Protein AF-A0A967XL01-F1 (afdb_monomer_lite)

Radius of gyration: 22.35 Å; chains: 1; bounding box: 34×58×83 Å

pLDDT: mean 80.32, std 20.32, range [30.23, 97.88]

Secondary structure (DSSP, 8-state):
-HHHHHHHHHHHHHHHHHHHHHHHHHHHHHHHHHHHTTS--------------------------PPP-TTSPPPPP-EEE-SSPPPPPTTS-S--EEEESS-----S-TT-EEEEEEEETTEEEEEEEETTT-HHHHHHHHHHHHTTTTTTPBEE-SSTTEEEES-SS--S--EEPPP-TT----TTEEEEEE-TTSEEEEEEEEE-SHHHHHHHHHS--SEEEEE-S--TTTGGGTTPBP-EEEEEE--

Sequence (251 aa):
MQKRRVAAEKRADARRQVEQRRERRRRLMIGGVVGFLALALVLPLTAGILLAGDDAPTIQDTTSTFPEIPWLPPAQAGASITGPTPCPATDGTADRTTQFDSAPPMCIAEDSTHDLTFTSGDATFSLPVDAGLDPTAANLAVTFAHYRTYEQVQITTGIDGLLWIGSDGDAGFTIPGGAVAGGSYPVGSVVMVADVTGRLWGTIAVVLDELGSTLLQVDPRHVVIGTVDDVESLAGLADATVTEVSATSTG

Structure (mmCIF, N/CA/C/O backbone):
data_AF-A0A967XL01-F1
#
_entry.id   AF-A0A967XL01-F1
#
loop_
_atom_site.group_PDB
_atom_site.id
_atom_site.type_symbol
_atom_site.label_atom_id
_atom_site.label_alt_id
_atom_site.label_comp_id
_atom_site.label_asym_id
_atom_site.label_entity_id
_atom_site.label_seq_id
_atom_site.pdbx_PDB_ins_code
_atom_site.Cartn_x
_atom_site.Cartn_y
_atom_site.Cartn_z
_atom_site.occupancy
_atom_site.B_iso_or_equiv
_atom_site.auth_seq_id
_atom_site.auth_comp_id
_atom_site.auth_asym_id
_atom_site.auth_atom_id
_atom_site.pdbx_PDB_model_num
ATOM 1 N N . MET A 1 1 ? 16.558 17.566 -49.260 1.00 52.75 1 MET A N 1
ATOM 2 C CA . MET A 1 1 ? 15.326 16.752 -49.086 1.00 52.75 1 MET A CA 1
ATOM 3 C C . MET A 1 1 ? 15.56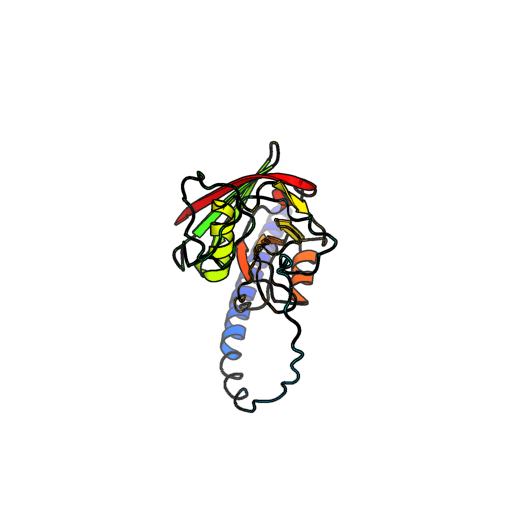0 15.267 -48.747 1.00 52.75 1 MET A C 1
ATOM 5 O O . MET A 1 1 ? 14.667 14.675 -48.155 1.00 52.75 1 MET A O 1
ATOM 9 N N . GLN A 1 2 ? 16.721 14.651 -49.027 1.00 51.56 2 GLN A N 1
ATOM 10 C CA . GLN A 1 2 ? 16.968 13.210 -48.776 1.00 51.56 2 GLN A CA 1
ATOM 11 C C . GLN A 1 2 ? 16.878 12.755 -47.303 1.00 51.56 2 GLN A C 1
ATOM 13 O O . GLN A 1 2 ? 16.332 11.690 -47.035 1.00 51.56 2 GLN A O 1
ATOM 18 N N . LYS A 1 3 ? 17.325 13.564 -46.329 1.00 52.59 3 LYS A N 1
ATOM 19 C CA . LYS A 1 3 ? 17.339 13.168 -44.902 1.00 52.59 3 LYS A CA 1
ATOM 20 C C . LYS A 1 3 ? 15.948 12.901 -44.299 1.00 52.59 3 LYS A C 1
ATOM 22 O O . LYS A 1 3 ? 15.832 12.093 -43.385 1.00 52.59 3 LYS A O 1
ATOM 27 N N . ARG A 1 4 ? 14.884 13.533 -44.816 1.00 55.06 4 ARG A N 1
ATOM 28 C CA . ARG A 1 4 ? 13.510 13.341 -44.303 1.00 55.06 4 ARG A CA 1
ATOM 29 C C . ARG A 1 4 ? 12.880 12.022 -44.769 1.00 55.06 4 ARG A C 1
ATOM 31 O O . ARG A 1 4 ? 12.031 11.494 -44.064 1.00 55.06 4 ARG A O 1
ATOM 38 N N . ARG A 1 5 ? 13.318 11.470 -45.910 1.00 56.97 5 ARG A N 1
ATOM 39 C CA . ARG A 1 5 ? 12.823 10.186 -46.440 1.00 56.97 5 ARG A CA 1
ATOM 40 C C . ARG A 1 5 ? 13.373 8.993 -45.653 1.00 56.97 5 ARG A C 1
ATOM 42 O O . ARG A 1 5 ? 12.597 8.157 -45.212 1.00 56.97 5 ARG A O 1
ATOM 49 N N . VAL A 1 6 ? 14.669 9.016 -45.337 1.00 63.53 6 VAL A N 1
ATOM 50 C CA . VAL A 1 6 ? 15.333 7.964 -44.540 1.00 63.53 6 VAL A CA 1
ATOM 51 C C . VAL A 1 6 ? 14.758 7.865 -43.117 1.00 63.53 6 VAL A C 1
ATOM 53 O O . VAL A 1 6 ? 14.631 6.779 -42.558 1.00 63.53 6 VAL A O 1
ATOM 56 N N . ALA A 1 7 ? 14.370 8.996 -42.518 1.00 62.78 7 ALA A N 1
ATOM 57 C CA . ALA A 1 7 ? 13.747 9.011 -41.193 1.00 62.78 7 ALA A CA 1
ATOM 58 C C . ALA A 1 7 ? 12.302 8.474 -41.197 1.00 62.78 7 ALA A C 1
ATOM 60 O O . ALA A 1 7 ? 11.853 7.922 -40.193 1.00 62.78 7 ALA A O 1
ATOM 61 N N . ALA A 1 8 ? 11.575 8.626 -42.308 1.00 68.44 8 ALA A N 1
ATOM 62 C CA . ALA A 1 8 ? 10.218 8.106 -42.449 1.00 68.44 8 ALA A CA 1
ATOM 63 C C . ALA A 1 8 ? 10.212 6.578 -42.623 1.00 68.44 8 ALA A C 1
ATOM 65 O O . ALA A 1 8 ? 9.410 5.901 -41.984 1.00 68.44 8 ALA A O 1
ATOM 66 N N . GLU A 1 9 ? 11.154 6.033 -43.396 1.00 71.69 9 GLU A N 1
ATOM 67 C CA . GLU A 1 9 ? 11.306 4.582 -43.591 1.00 71.69 9 GLU A CA 1
ATOM 68 C C . GLU A 1 9 ? 11.663 3.863 -42.283 1.00 71.69 9 GLU A C 1
ATOM 70 O O . GLU A 1 9 ? 10.986 2.910 -41.903 1.00 71.69 9 GLU A O 1
ATOM 75 N N . LYS A 1 10 ? 12.612 4.394 -41.497 1.00 69.62 10 LYS A N 1
ATOM 76 C CA . LYS A 1 10 ? 12.962 3.808 -40.186 1.00 69.62 10 LYS A CA 1
ATOM 77 C C . LYS A 1 10 ? 11.792 3.783 -39.196 1.00 69.62 10 LYS A C 1
ATOM 79 O O . LYS A 1 10 ? 11.683 2.859 -38.395 1.00 69.62 10 LYS A O 1
ATOM 84 N N . ARG A 1 11 ? 10.907 4.786 -39.240 1.00 70.06 11 ARG A N 1
ATOM 85 C CA . ARG A 1 11 ? 9.708 4.839 -38.384 1.00 70.06 11 ARG A CA 1
ATOM 86 C C . ARG A 1 11 ? 8.629 3.855 -38.842 1.00 70.06 11 ARG A C 1
ATOM 88 O O . ARG A 1 11 ? 7.908 3.331 -37.998 1.00 70.06 11 ARG A O 1
ATOM 95 N N . ALA A 1 12 ? 8.528 3.591 -40.145 1.00 72.88 12 ALA A N 1
ATOM 96 C CA . ALA A 1 12 ? 7.614 2.590 -40.687 1.00 72.88 12 ALA A CA 1
ATOM 97 C C . ALA A 1 12 ? 8.066 1.160 -40.340 1.00 72.88 12 ALA A C 1
ATOM 99 O O . ALA A 1 12 ? 7.243 0.348 -39.917 1.00 72.88 12 ALA A O 1
ATOM 100 N N . ASP A 1 13 ? 9.368 0.879 -40.417 1.00 73.19 13 ASP A N 1
ATOM 101 C CA . ASP A 1 13 ? 9.920 -0.427 -40.038 1.00 73.19 13 ASP A CA 1
ATOM 102 C C . ASP A 1 13 ? 9.830 -0.681 -38.528 1.00 73.19 13 ASP A C 1
ATOM 104 O O . ASP A 1 13 ? 9.492 -1.789 -38.111 1.00 73.19 13 ASP A O 1
ATOM 108 N N . ALA A 1 14 ? 10.031 0.350 -37.697 1.00 68.31 14 ALA A N 1
ATOM 109 C CA . ALA A 1 14 ? 9.840 0.241 -36.251 1.00 68.31 14 ALA A CA 1
ATOM 110 C C . ALA A 1 14 ? 8.389 -0.125 -35.883 1.00 68.31 14 ALA A C 1
ATOM 112 O O . ALA A 1 14 ? 8.170 -0.997 -35.045 1.00 68.31 14 ALA A O 1
ATOM 113 N N . ARG A 1 15 ? 7.392 0.472 -36.554 1.00 72.75 15 ARG A N 1
ATOM 114 C CA . ARG A 1 15 ? 5.968 0.153 -36.325 1.00 72.75 15 ARG A CA 1
ATOM 115 C C . ARG A 1 15 ? 5.629 -1.287 -36.720 1.00 72.75 15 ARG A C 1
ATOM 117 O O . ARG A 1 15 ? 4.993 -1.994 -35.944 1.00 72.75 15 ARG A O 1
ATOM 124 N N . ARG A 1 16 ? 6.143 -1.759 -37.861 1.00 71.81 16 ARG A N 1
ATOM 125 C CA . ARG A 1 16 ? 5.946 -3.147 -38.323 1.00 71.81 16 ARG A CA 1
ATOM 126 C C . ARG A 1 16 ? 6.579 -4.177 -37.384 1.00 71.81 16 ARG A C 1
ATOM 128 O O . ARG A 1 16 ? 5.997 -5.235 -37.160 1.00 71.81 16 ARG A O 1
ATOM 135 N N . GLN A 1 17 ? 7.737 -3.872 -36.791 1.00 68.12 17 GLN A N 1
ATOM 136 C CA . GLN A 1 17 ? 8.369 -4.761 -35.809 1.00 68.12 17 GLN A CA 1
ATOM 137 C C . GLN A 1 17 ? 7.593 -4.839 -34.486 1.00 68.12 17 GLN A C 1
ATOM 139 O O . GLN A 1 17 ? 7.557 -5.904 -33.868 1.00 68.12 17 GLN A O 1
ATOM 144 N N . VAL A 1 18 ? 6.954 -3.746 -34.057 1.00 63.62 18 VAL A N 1
ATOM 145 C CA . VAL A 1 18 ? 6.107 -3.731 -32.851 1.00 63.62 18 VAL A CA 1
ATOM 146 C C . VAL A 1 18 ? 4.845 -4.575 -33.062 1.00 63.62 18 VAL A C 1
ATOM 148 O O . VAL A 1 18 ? 4.506 -5.396 -32.208 1.00 63.62 18 VAL A O 1
ATOM 151 N N . GLU A 1 19 ? 4.202 -4.458 -34.225 1.00 69.00 19 GLU A N 1
ATOM 152 C CA . GLU A 1 19 ? 3.003 -5.239 -34.562 1.00 69.00 19 GLU A CA 1
ATOM 153 C C . GLU A 1 19 ? 3.305 -6.744 -34.678 1.00 69.00 19 GLU A C 1
ATOM 155 O O . GLU A 1 19 ? 2.621 -7.565 -34.062 1.00 69.00 19 GLU A O 1
ATOM 160 N N . GLN A 1 20 ? 4.397 -7.125 -35.354 1.00 65.38 20 GLN A N 1
ATOM 161 C CA . GLN A 1 20 ? 4.790 -8.535 -35.494 1.00 65.38 20 GLN A CA 1
ATOM 162 C C . GLN A 1 20 ? 5.179 -9.198 -34.158 1.00 65.38 20 GLN A C 1
ATOM 164 O O . GLN A 1 20 ? 4.938 -10.395 -33.965 1.00 65.38 20 GLN A O 1
ATOM 169 N N . ARG A 1 21 ? 5.745 -8.446 -33.199 1.00 61.34 21 ARG A N 1
ATOM 170 C CA . ARG A 1 21 ? 6.057 -8.963 -31.849 1.00 61.34 21 ARG A CA 1
ATOM 171 C C . ARG A 1 21 ? 4.792 -9.289 -31.050 1.00 61.34 21 ARG A C 1
ATOM 173 O O . ARG A 1 21 ? 4.782 -10.281 -30.316 1.00 61.34 21 ARG A O 1
ATOM 180 N N . ARG A 1 22 ? 3.723 -8.504 -31.220 1.00 61.69 22 ARG A N 1
ATOM 181 C CA . ARG A 1 22 ? 2.437 -8.701 -30.531 1.00 61.69 22 ARG A CA 1
ATOM 182 C C . ARG A 1 22 ? 1.736 -9.981 -30.996 1.00 61.69 22 ARG A C 1
ATOM 184 O O . ARG A 1 22 ? 1.265 -10.760 -30.168 1.00 61.69 22 ARG A O 1
ATOM 191 N N . GLU A 1 23 ? 1.750 -10.260 -32.300 1.00 63.22 23 GLU A N 1
ATOM 192 C CA . GLU A 1 23 ? 1.147 -11.481 -32.858 1.00 63.22 23 GLU A CA 1
ATOM 193 C C . GLU A 1 23 ? 1.925 -12.755 -32.498 1.00 63.22 23 GLU A C 1
ATOM 195 O O . GLU A 1 23 ? 1.323 -13.791 -32.197 1.00 63.22 23 GLU A O 1
ATOM 200 N N . ARG A 1 24 ? 3.264 -12.685 -32.468 1.00 57.59 24 ARG A N 1
ATOM 201 C CA . ARG A 1 24 ? 4.109 -13.835 -32.107 1.00 57.59 24 ARG A CA 1
ATOM 202 C C . ARG A 1 24 ? 3.970 -14.211 -30.626 1.00 57.59 24 ARG A C 1
ATOM 204 O O . ARG A 1 24 ? 3.928 -15.399 -30.316 1.00 57.59 24 ARG A O 1
ATOM 211 N N . ARG A 1 25 ? 3.811 -13.223 -29.729 1.00 55.50 25 ARG A N 1
ATOM 212 C CA . ARG A 1 25 ? 3.506 -13.445 -28.299 1.00 55.50 25 ARG A CA 1
ATOM 213 C C . ARG A 1 25 ? 2.152 -14.130 -28.093 1.00 55.50 25 ARG A C 1
ATOM 215 O O . ARG A 1 25 ? 2.058 -15.058 -27.295 1.00 55.50 25 ARG A O 1
ATOM 222 N N . ARG A 1 26 ? 1.126 -13.750 -28.864 1.00 58.69 26 ARG A N 1
ATOM 223 C CA . ARG A 1 26 ? -0.221 -14.338 -28.750 1.00 58.69 26 ARG A CA 1
ATOM 224 C C . ARG A 1 26 ? -0.266 -15.822 -29.140 1.00 58.69 26 ARG A C 1
ATOM 226 O O . ARG A 1 26 ? -1.004 -16.584 -28.529 1.00 58.69 26 ARG A O 1
ATOM 233 N N . ARG A 1 27 ? 0.538 -16.250 -30.123 1.00 53.91 27 ARG A N 1
ATOM 234 C CA . ARG A 1 27 ? 0.592 -17.663 -30.557 1.00 53.91 27 ARG A CA 1
ATOM 235 C C . ARG A 1 27 ? 1.354 -18.581 -29.592 1.00 53.91 27 ARG A C 1
ATOM 237 O O . ARG A 1 27 ? 1.031 -19.759 -29.530 1.00 53.91 27 ARG A O 1
ATOM 244 N N . LEU A 1 28 ? 2.321 -18.060 -28.831 1.00 52.38 28 LEU A N 1
ATOM 245 C CA . LEU A 1 28 ? 3.070 -18.841 -27.833 1.00 52.38 28 LEU A CA 1
ATOM 246 C C . LEU A 1 28 ? 2.269 -19.074 -26.540 1.00 52.38 28 LEU A C 1
ATOM 248 O O . LEU A 1 28 ? 2.345 -20.159 -25.975 1.00 52.38 28 LEU A O 1
ATOM 252 N N . MET A 1 29 ? 1.440 -18.107 -26.130 1.00 50.66 29 MET A N 1
ATOM 253 C CA . MET A 1 29 ? 0.565 -18.221 -24.951 1.00 50.66 29 MET A CA 1
ATOM 254 C C . MET A 1 29 ? -0.480 -19.349 -25.075 1.00 50.66 29 MET A C 1
ATOM 256 O O . MET A 1 29 ? -0.766 -20.036 -24.104 1.00 50.66 29 MET A O 1
ATOM 260 N N . ILE A 1 30 ? -1.029 -19.585 -26.273 1.00 51.41 30 ILE A N 1
ATOM 261 C CA . ILE A 1 30 ? -2.124 -20.556 -26.478 1.00 51.41 30 ILE A CA 1
ATOM 262 C C . ILE A 1 30 ? -1.622 -22.018 -26.462 1.00 51.41 30 ILE A C 1
ATOM 264 O O . ILE A 1 30 ? -2.376 -22.923 -26.118 1.00 51.41 30 ILE A O 1
ATOM 268 N N . GLY A 1 31 ? -0.348 -22.270 -26.784 1.00 41.69 31 GLY A N 1
ATOM 269 C CA . GLY A 1 31 ? 0.214 -23.629 -26.829 1.00 41.69 31 GLY A CA 1
ATOM 270 C C . GLY A 1 31 ? 0.630 -24.212 -25.470 1.00 41.69 31 GLY A C 1
ATOM 271 O O . GLY A 1 31 ? 0.673 -25.431 -25.328 1.00 41.69 31 GLY A O 1
ATOM 272 N N . GLY A 1 32 ? 0.924 -23.371 -24.471 1.00 44.06 32 GLY A N 1
ATOM 273 C CA . GLY A 1 32 ? 1.447 -23.813 -23.167 1.00 44.06 32 GLY A CA 1
ATOM 274 C C . GLY A 1 32 ? 0.392 -24.364 -22.200 1.00 44.06 32 GLY A C 1
ATOM 275 O O . GLY A 1 32 ? 0.703 -25.213 -21.369 1.00 44.06 32 GLY A O 1
ATOM 276 N N . VAL A 1 33 ? -0.867 -23.935 -22.339 1.00 46.16 33 VAL A N 1
ATOM 277 C CA . VAL A 1 33 ? -1.962 -24.241 -21.395 1.00 46.16 33 VAL A CA 1
ATOM 278 C C . VAL A 1 33 ? -2.397 -25.715 -21.443 1.00 46.16 33 VAL A C 1
ATOM 280 O O . VAL A 1 33 ? -2.817 -26.273 -20.435 1.00 46.16 33 VAL A O 1
ATOM 283 N N . VAL A 1 34 ? -2.254 -26.388 -22.589 1.00 45.72 34 VAL A N 1
ATOM 284 C CA . VAL A 1 34 ? -2.746 -27.769 -22.774 1.00 45.72 34 VAL A CA 1
ATOM 285 C C . VAL A 1 34 ? -1.766 -28.823 -22.235 1.00 45.72 34 VAL A C 1
ATOM 287 O O . VAL A 1 34 ? -2.180 -29.921 -21.876 1.00 45.72 34 VAL A O 1
ATOM 290 N N . GLY A 1 35 ? -0.471 -28.504 -22.130 1.00 40.44 35 GLY A N 1
ATOM 291 C CA . GLY A 1 35 ? 0.554 -29.467 -21.704 1.00 40.44 35 GLY A CA 1
ATOM 292 C C . GLY A 1 35 ? 0.662 -29.673 -20.189 1.00 40.44 35 GLY A C 1
ATOM 293 O O . GLY A 1 35 ? 1.089 -30.738 -19.751 1.00 40.44 35 GLY A O 1
ATOM 294 N N . PHE A 1 36 ? 0.277 -28.681 -19.380 1.00 46.47 36 PHE A N 1
ATOM 295 C CA . PHE A 1 36 ? 0.567 -28.673 -17.938 1.00 46.47 36 PHE A CA 1
ATOM 296 C C . PHE A 1 36 ? -0.540 -29.300 -17.067 1.00 46.47 36 PHE A C 1
ATOM 298 O O . PHE A 1 36 ? -0.283 -29.721 -15.943 1.00 46.47 36 PHE A O 1
ATOM 305 N N . LEU A 1 37 ? -1.757 -29.452 -17.602 1.00 42.28 37 LEU A N 1
ATOM 306 C CA . LEU A 1 37 ? -2.902 -30.054 -16.899 1.00 42.28 37 LEU A CA 1
ATOM 307 C C . LEU A 1 37 ? -2.757 -31.566 -16.619 1.00 42.28 37 LEU A C 1
ATOM 309 O O . LEU A 1 37 ? -3.596 -32.139 -15.930 1.00 42.28 37 LEU A O 1
ATOM 313 N N . ALA A 1 38 ? -1.705 -32.223 -17.121 1.00 43.53 38 ALA A N 1
ATOM 314 C CA . ALA A 1 38 ? -1.529 -33.673 -17.012 1.00 43.53 38 ALA A CA 1
ATOM 315 C C . ALA A 1 38 ? -0.615 -34.149 -15.859 1.00 43.53 38 ALA A C 1
ATOM 317 O O . ALA A 1 38 ? -0.530 -35.355 -15.643 1.00 43.53 38 ALA A O 1
ATOM 318 N N . LEU A 1 39 ? 0.069 -33.262 -15.114 1.00 43.81 39 LEU A N 1
ATOM 319 C CA . LEU A 1 39 ? 1.171 -33.667 -14.211 1.00 43.81 39 LEU A CA 1
ATOM 320 C C . LEU A 1 39 ? 1.025 -33.254 -12.728 1.00 43.81 39 LEU A C 1
ATOM 322 O O . LEU A 1 39 ? 2.014 -33.256 -12.003 1.00 43.81 39 LEU A O 1
ATOM 326 N N . ALA A 1 40 ? -0.172 -32.904 -12.248 1.00 47.72 40 ALA A N 1
ATOM 327 C CA . ALA A 1 40 ? -0.370 -32.390 -10.880 1.00 47.72 40 ALA A CA 1
ATOM 328 C C . ALA A 1 40 ? -1.324 -33.242 -10.013 1.00 47.72 40 ALA A C 1
ATOM 330 O O . ALA A 1 40 ? -2.129 -32.701 -9.261 1.00 47.72 40 ALA A O 1
ATOM 331 N N . LEU A 1 41 ? -1.262 -34.578 -10.119 1.00 46.62 41 LEU A N 1
ATOM 332 C CA . LEU A 1 41 ? -2.137 -35.493 -9.363 1.00 46.62 41 LEU A CA 1
ATOM 333 C C . LEU A 1 41 ? -1.373 -36.621 -8.637 1.00 46.62 41 LEU A C 1
ATOM 335 O O . LEU A 1 41 ? -1.655 -37.793 -8.841 1.00 46.62 41 LEU A O 1
ATOM 339 N N . VAL A 1 42 ? -0.378 -36.283 -7.810 1.00 42.34 42 VAL A N 1
ATOM 340 C CA . VAL A 1 42 ? 0.306 -37.159 -6.815 1.00 42.34 42 VAL A CA 1
ATOM 341 C C . VAL A 1 42 ? 1.197 -36.216 -5.976 1.00 42.34 42 VAL A C 1
ATOM 343 O O . VAL A 1 42 ? 1.991 -35.517 -6.586 1.00 42.34 42 VAL A O 1
ATOM 346 N N . LEU A 1 43 ? 1.172 -36.026 -4.647 1.00 38.75 43 LEU A N 1
ATOM 347 C CA . LEU A 1 43 ? 0.846 -36.810 -3.442 1.00 38.75 43 LEU A CA 1
ATOM 348 C C . LEU A 1 43 ? 0.745 -35.844 -2.213 1.00 38.75 43 LEU A C 1
ATOM 350 O O . LEU A 1 43 ? 1.393 -34.798 -2.248 1.00 38.75 43 LEU A O 1
ATOM 354 N N . PRO A 1 44 ? 0.030 -36.188 -1.113 1.00 47.97 44 PRO A N 1
ATOM 355 C CA . PRO A 1 44 ? -0.060 -35.389 0.126 1.00 47.97 44 PRO A CA 1
ATOM 356 C C . PRO A 1 44 ? 0.730 -35.947 1.351 1.00 47.97 44 PRO A C 1
ATOM 358 O O . PRO A 1 44 ? 1.110 -37.116 1.356 1.00 47.97 44 PRO A O 1
ATOM 361 N N . LEU A 1 45 ? 0.792 -35.124 2.426 1.00 39.25 45 LEU A N 1
ATOM 362 C CA . LEU A 1 45 ? 0.758 -35.431 3.890 1.00 39.25 45 LEU A CA 1
ATOM 363 C C . LEU A 1 45 ? 2.040 -35.608 4.772 1.00 39.25 45 LEU A C 1
ATOM 365 O O . LEU A 1 45 ? 2.956 -36.354 4.446 1.00 39.25 45 LEU A O 1
ATOM 369 N N . THR A 1 46 ? 1.930 -35.048 6.005 1.00 32.53 46 THR A N 1
ATOM 370 C CA . THR A 1 46 ? 2.666 -35.247 7.306 1.00 32.53 46 THR A CA 1
ATOM 371 C C . THR A 1 46 ? 3.943 -34.408 7.556 1.00 32.53 46 THR A C 1
ATOM 373 O O . THR A 1 46 ? 4.676 -34.168 6.611 1.00 32.53 46 THR A O 1
ATOM 376 N N . ALA A 1 47 ? 4.315 -33.884 8.745 1.00 32.09 47 ALA A N 1
ATOM 377 C CA . ALA A 1 47 ? 3.981 -34.026 10.186 1.00 32.09 47 ALA A CA 1
ATOM 378 C C . ALA A 1 47 ? 4.394 -32.705 10.930 1.00 32.09 47 ALA A C 1
ATOM 380 O O . ALA A 1 47 ? 5.084 -31.896 10.327 1.00 32.09 47 ALA A O 1
ATOM 381 N N . GLY A 1 48 ? 4.083 -32.368 12.192 1.00 30.23 48 GLY A N 1
ATOM 382 C CA . GLY A 1 48 ? 3.612 -33.118 13.356 1.00 30.23 48 GLY A CA 1
ATOM 383 C C . GLY A 1 48 ? 3.343 -32.201 14.576 1.00 30.23 48 GLY A C 1
ATOM 384 O O . GLY A 1 48 ? 3.697 -31.026 14.590 1.00 30.23 48 GLY A O 1
ATOM 385 N N . ILE A 1 49 ? 2.672 -32.782 15.573 1.00 39.03 49 ILE A N 1
ATOM 386 C CA . ILE A 1 49 ? 2.235 -32.234 16.875 1.00 39.03 49 ILE A CA 1
ATOM 387 C C . ILE A 1 49 ? 3.254 -32.619 17.968 1.00 39.03 49 ILE A C 1
ATOM 389 O O . ILE A 1 49 ? 3.888 -33.659 17.788 1.00 39.03 49 ILE A O 1
ATOM 393 N N . LEU A 1 50 ? 3.327 -31.839 19.076 1.00 32.91 50 LEU A N 1
ATOM 394 C CA . LEU A 1 50 ? 3.692 -32.149 20.498 1.00 32.91 50 LEU A CA 1
ATOM 395 C C . LEU A 1 50 ? 4.488 -30.955 21.112 1.00 32.91 50 LEU A C 1
ATOM 397 O O . LEU A 1 50 ? 5.369 -30.451 20.434 1.00 32.91 50 LEU A O 1
ATOM 401 N N . LEU A 1 51 ? 4.279 -30.387 22.318 1.00 36.31 51 LEU A N 1
ATOM 402 C CA . LEU A 1 51 ? 3.780 -30.830 23.637 1.00 36.31 51 LEU A CA 1
ATOM 403 C C . LEU A 1 51 ? 3.227 -29.647 24.472 1.00 36.31 51 LEU A C 1
ATOM 405 O O . LEU A 1 51 ? 3.632 -28.503 24.289 1.00 36.31 51 LEU A O 1
ATOM 409 N N . ALA A 1 52 ? 2.356 -29.976 25.430 1.00 35.59 52 ALA A N 1
ATOM 410 C CA . ALA A 1 52 ? 1.742 -29.098 26.426 1.00 35.59 52 ALA A CA 1
ATOM 411 C C . ALA A 1 52 ? 2.628 -28.873 27.671 1.00 35.59 52 ALA A C 1
ATOM 413 O O . ALA A 1 52 ? 3.278 -29.807 28.144 1.00 35.59 52 ALA A O 1
ATOM 414 N N . GLY A 1 53 ? 2.579 -27.659 28.226 1.00 30.86 53 GLY A N 1
ATOM 415 C CA . GLY A 1 53 ? 3.090 -27.281 29.546 1.00 30.86 53 GLY A CA 1
ATOM 416 C C . GLY A 1 53 ? 2.132 -26.264 30.168 1.00 30.86 53 GLY A C 1
ATOM 417 O O . GLY A 1 53 ? 1.832 -25.251 29.543 1.00 30.86 53 GLY A O 1
ATOM 418 N N . ASP A 1 54 ? 1.594 -26.607 31.334 1.00 40.03 54 ASP A N 1
ATOM 419 C CA . ASP A 1 54 ? 0.495 -25.941 32.034 1.00 40.03 54 ASP A CA 1
ATOM 420 C C . ASP A 1 54 ? 1.081 -25.040 33.132 1.00 40.03 54 ASP A C 1
ATOM 422 O O . ASP A 1 54 ? 1.539 -25.543 34.152 1.00 40.03 54 ASP A O 1
ATOM 426 N N . ASP A 1 55 ? 1.111 -23.728 32.892 1.00 36.25 55 ASP A N 1
ATOM 427 C CA . ASP A 1 55 ? 1.320 -22.677 33.894 1.00 36.25 55 ASP A CA 1
ATOM 428 C C . ASP A 1 55 ? 0.534 -21.441 33.422 1.00 36.25 55 ASP A C 1
ATOM 430 O O . ASP A 1 55 ? 0.762 -20.914 32.331 1.00 36.25 55 ASP A O 1
ATOM 434 N N . ALA A 1 56 ? -0.454 -21.013 34.210 1.00 43.50 56 ALA A N 1
ATOM 435 C CA . ALA A 1 56 ? -1.391 -19.950 33.848 1.00 43.50 56 ALA A CA 1
ATOM 436 C C . ALA A 1 56 ? -0.668 -18.613 33.568 1.00 43.50 56 ALA A C 1
ATOM 438 O O . ALA A 1 56 ? -0.000 -18.094 34.470 1.00 43.50 56 ALA A O 1
ATOM 439 N N . PRO A 1 57 ? -0.817 -18.002 32.375 1.00 36.16 57 PRO A N 1
ATOM 440 C CA . PRO A 1 57 ? -0.158 -16.743 32.085 1.00 36.16 57 PRO A CA 1
ATOM 441 C C . PRO A 1 57 ? -0.998 -15.564 32.583 1.00 36.16 57 PRO A C 1
ATOM 443 O O . PRO A 1 57 ? -2.178 -15.412 32.264 1.00 36.16 57 PRO A O 1
ATOM 446 N N . THR A 1 58 ? -0.348 -14.683 33.340 1.00 33.44 58 THR A N 1
ATOM 447 C CA . THR A 1 58 ? -0.676 -13.256 33.392 1.00 33.44 58 THR A CA 1
ATOM 448 C C . THR A 1 58 ? -0.885 -12.757 31.962 1.00 33.44 58 THR A C 1
ATOM 450 O O . THR A 1 58 ? -0.019 -12.986 31.120 1.00 33.44 58 THR A O 1
ATOM 453 N N . ILE A 1 59 ? -2.012 -12.088 31.689 1.00 44.44 59 ILE A N 1
ATOM 454 C CA . ILE A 1 59 ? -2.276 -11.441 30.397 1.00 44.44 59 ILE A CA 1
ATOM 455 C C . ILE A 1 59 ? -1.196 -10.378 30.183 1.00 44.44 59 ILE A C 1
ATOM 457 O O . ILE A 1 59 ? -1.260 -9.280 30.730 1.00 44.44 59 ILE A O 1
ATOM 461 N N . GLN A 1 60 ? -0.157 -10.753 29.448 1.00 34.66 60 GLN A N 1
ATOM 462 C CA . GLN A 1 60 ? 0.701 -9.822 28.746 1.00 34.66 60 GLN A CA 1
ATOM 463 C C . GLN A 1 60 ? -0.021 -9.491 27.447 1.00 34.66 60 GLN A C 1
ATOM 465 O O . GLN A 1 60 ? -0.450 -10.408 26.740 1.00 34.66 60 GLN A O 1
ATOM 470 N N . ASP A 1 61 ? -0.171 -8.195 27.167 1.00 37.44 61 ASP A N 1
ATOM 471 C CA . ASP A 1 61 ? -0.528 -7.701 25.840 1.00 37.44 61 ASP A CA 1
ATOM 472 C C . ASP A 1 61 ? 0.290 -8.483 24.820 1.00 37.44 61 ASP A C 1
ATOM 474 O O . ASP A 1 61 ? 1.522 -8.421 24.784 1.00 37.44 61 ASP A O 1
ATOM 478 N N . THR A 1 62 ? -0.406 -9.317 24.055 1.00 32.31 62 THR A N 1
ATOM 479 C CA . THR A 1 62 ? 0.214 -10.118 23.014 1.00 32.31 62 THR A CA 1
ATOM 480 C C . THR A 1 62 ? 0.389 -9.183 21.834 1.00 32.31 62 THR A C 1
ATOM 482 O O . THR A 1 62 ? -0.410 -9.180 20.904 1.00 32.31 62 THR A O 1
ATOM 485 N N . THR A 1 63 ? 1.408 -8.329 21.898 1.00 43.06 63 THR A N 1
ATOM 486 C CA . THR A 1 63 ? 1.883 -7.623 20.716 1.00 43.06 63 THR A CA 1
ATOM 487 C C . THR A 1 63 ? 2.296 -8.701 19.722 1.00 43.06 63 THR A C 1
ATOM 489 O O . THR A 1 63 ? 3.294 -9.397 19.934 1.00 43.06 63 THR A O 1
ATOM 492 N N . SER A 1 64 ? 1.484 -8.892 18.678 1.00 41.75 64 SER A N 1
ATOM 493 C CA . SER A 1 64 ? 1.835 -9.684 17.499 1.00 41.75 64 SER A CA 1
ATOM 494 C C . SER A 1 64 ? 3.221 -9.224 17.057 1.00 41.75 64 SER A C 1
ATOM 496 O O . SER A 1 64 ? 3.391 -8.098 16.592 1.00 41.75 64 SER A O 1
ATOM 498 N N . THR A 1 65 ? 4.245 -10.037 17.323 1.00 45.59 65 THR A N 1
ATOM 499 C CA . THR A 1 65 ? 5.622 -9.705 16.952 1.00 45.59 65 THR A CA 1
ATOM 500 C C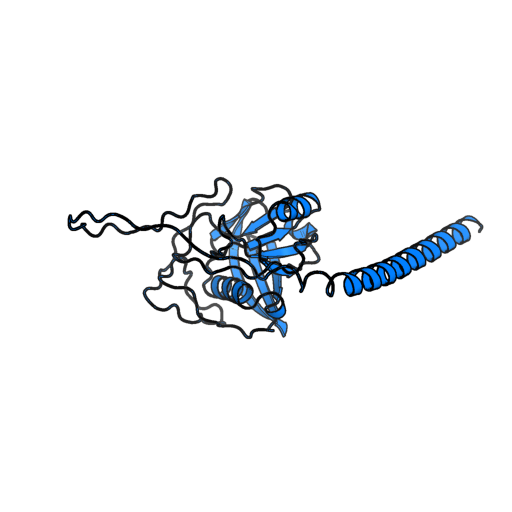 . THR A 1 65 ? 5.766 -10.044 15.478 1.00 45.59 65 THR A C 1
ATOM 502 O O . THR A 1 65 ? 6.256 -11.109 15.106 1.00 45.59 65 THR A O 1
ATOM 505 N N . PHE A 1 66 ? 5.250 -9.156 14.636 1.00 53.62 66 PHE A N 1
ATOM 506 C CA . PHE A 1 66 ? 5.609 -9.126 13.232 1.00 53.62 66 PHE A CA 1
ATOM 507 C C . PHE A 1 66 ? 7.087 -8.718 13.133 1.00 53.62 66 PHE A C 1
ATOM 509 O O . PHE A 1 66 ? 7.520 -7.835 13.879 1.00 53.62 66 PHE A O 1
ATOM 516 N N . PRO A 1 67 ? 7.900 -9.393 12.301 1.00 58.44 67 PRO A N 1
ATOM 517 C CA . PRO A 1 67 ? 9.308 -9.053 12.180 1.00 58.44 67 PRO A CA 1
ATOM 518 C C . PRO A 1 67 ? 9.460 -7.638 11.617 1.00 58.44 67 PRO A C 1
ATOM 520 O O . PRO A 1 67 ? 8.960 -7.339 10.536 1.00 58.44 67 PRO A O 1
ATOM 523 N N . GLU A 1 68 ? 10.187 -6.797 12.347 1.00 65.00 68 GLU A N 1
ATOM 524 C CA . GLU A 1 68 ? 10.526 -5.436 11.932 1.00 65.00 68 GLU A CA 1
ATOM 525 C C . GLU A 1 68 ? 11.274 -5.473 10.588 1.00 65.00 68 GLU A C 1
ATOM 527 O O . GLU A 1 68 ? 12.253 -6.211 10.419 1.00 65.00 68 GLU A O 1
ATOM 532 N N . ILE A 1 69 ? 10.792 -4.706 9.608 1.00 77.88 69 ILE A N 1
ATOM 533 C CA . ILE A 1 69 ? 11.421 -4.573 8.294 1.00 77.88 69 ILE A CA 1
ATOM 534 C C . ILE A 1 69 ? 12.403 -3.396 8.386 1.00 77.88 69 ILE A C 1
ATOM 536 O O . ILE A 1 69 ? 11.946 -2.260 8.430 1.00 77.88 69 ILE A O 1
ATOM 540 N N . PRO A 1 70 ? 13.738 -3.613 8.360 1.00 78.56 70 PRO A N 1
ATOM 541 C CA . PRO A 1 70 ? 14.723 -2.619 8.822 1.00 78.56 70 PRO A CA 1
ATOM 542 C C . PRO A 1 70 ? 14.747 -1.269 8.095 1.00 78.56 70 PRO A C 1
ATOM 544 O O . PRO A 1 70 ? 15.405 -0.336 8.546 1.00 78.56 70 PRO A O 1
ATOM 547 N N . TRP A 1 71 ? 14.133 -1.195 6.919 1.00 80.25 71 TRP A N 1
ATOM 548 C CA . TRP A 1 71 ? 14.118 -0.014 6.060 1.00 80.25 71 TRP A CA 1
ATOM 549 C C . TRP A 1 71 ? 12.715 0.591 5.909 1.00 80.25 71 TRP A C 1
ATOM 551 O O . TRP A 1 71 ? 12.575 1.642 5.281 1.00 80.25 71 TRP A O 1
ATOM 561 N N . LEU A 1 72 ? 11.689 -0.065 6.460 1.00 84.06 72 LEU A N 1
ATOM 562 C CA . LEU A 1 72 ? 10.321 0.434 6.513 1.00 84.06 72 LEU A CA 1
ATOM 563 C C . LEU A 1 72 ? 10.169 1.228 7.825 1.00 84.06 72 LEU A C 1
ATOM 565 O O . LEU A 1 72 ? 10.763 0.842 8.830 1.00 84.06 72 LEU A O 1
ATOM 569 N N . PRO A 1 73 ? 9.462 2.367 7.839 1.00 83.19 73 PRO A N 1
ATOM 570 C CA . PRO A 1 73 ? 9.360 3.178 9.045 1.00 83.19 73 PRO A CA 1
ATOM 571 C C . PRO A 1 73 ? 8.557 2.471 10.148 1.00 83.19 73 PRO A C 1
ATOM 573 O O . PRO A 1 73 ? 7.652 1.686 9.834 1.00 83.19 73 PRO A O 1
ATOM 576 N N . PRO A 1 74 ? 8.812 2.825 11.423 1.00 84.19 74 PRO A N 1
ATOM 577 C CA . PRO A 1 74 ? 8.064 2.287 12.546 1.00 84.19 74 PRO A CA 1
ATOM 578 C C . PRO A 1 74 ? 6.580 2.636 12.438 1.00 84.19 74 PRO A C 1
ATOM 580 O O . PRO A 1 74 ? 6.212 3.765 12.086 1.00 84.19 74 PRO A O 1
ATOM 583 N N . ALA A 1 75 ? 5.717 1.690 12.801 1.00 79.81 75 ALA A N 1
ATOM 584 C CA . ALA A 1 75 ? 4.284 1.948 12.908 1.00 79.81 75 ALA A CA 1
ATOM 585 C C . ALA A 1 75 ? 3.984 3.062 13.929 1.00 79.81 75 ALA A C 1
ATOM 587 O O . ALA A 1 75 ? 4.393 3.007 15.090 1.00 79.81 75 ALA A O 1
ATOM 588 N N . GLN A 1 76 ? 3.233 4.079 13.502 1.00 84.81 76 GLN A N 1
ATOM 589 C CA . GLN A 1 76 ? 2.789 5.163 14.380 1.00 84.81 76 GLN A CA 1
ATOM 590 C C . GLN A 1 76 ? 1.408 4.869 14.951 1.00 84.81 76 GLN A C 1
ATOM 592 O O . GLN A 1 76 ? 0.481 4.568 14.200 1.00 84.81 76 GLN A O 1
ATOM 597 N N . ALA A 1 77 ? 1.253 5.026 16.266 1.00 89.56 77 ALA A N 1
ATOM 598 C CA . ALA A 1 77 ? 0.011 4.720 16.969 1.00 89.56 77 ALA A CA 1
ATOM 599 C C . ALA A 1 77 ? -1.177 5.547 16.447 1.00 89.56 77 ALA A C 1
ATOM 601 O O . ALA A 1 77 ? -1.092 6.769 16.322 1.00 89.56 77 ALA A O 1
ATOM 602 N N . GLY A 1 78 ? -2.285 4.877 16.147 1.00 92.00 78 GLY A N 1
ATOM 603 C CA . GLY A 1 78 ? -3.603 5.448 15.878 1.00 92.00 78 GLY A CA 1
ATOM 604 C C . GLY A 1 78 ? -4.667 4.795 16.760 1.00 92.00 78 GLY A C 1
ATOM 605 O O . GLY A 1 78 ? -4.349 4.178 17.776 1.00 92.00 78 GLY A O 1
ATOM 606 N N . ALA A 1 79 ? -5.937 4.935 16.384 1.00 95.38 79 ALA A N 1
ATOM 607 C CA . ALA A 1 79 ? -7.027 4.226 17.043 1.00 95.38 79 ALA A CA 1
ATOM 608 C C . ALA A 1 79 ? -6.920 2.704 16.835 1.00 95.38 79 ALA A C 1
ATOM 61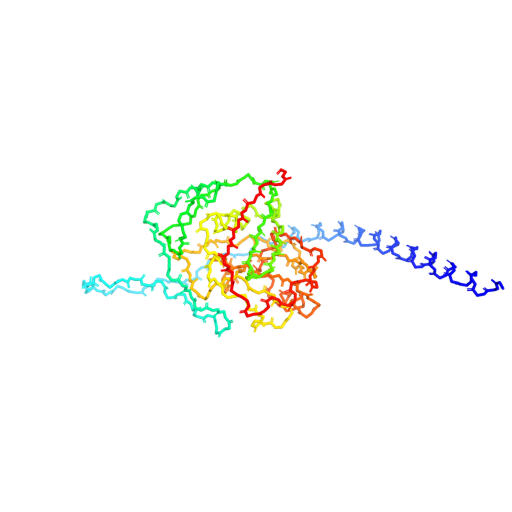0 O O . ALA A 1 79 ? -6.288 2.227 15.883 1.00 95.38 79 ALA A O 1
ATOM 611 N N . SER A 1 80 ? -7.585 1.960 17.719 1.00 95.75 80 SER A N 1
ATOM 612 C CA . SER A 1 80 ? -7.701 0.504 17.656 1.00 95.75 80 SER A CA 1
ATOM 613 C C . SER A 1 80 ? -9.168 0.093 17.557 1.00 95.75 80 SER A C 1
ATOM 615 O O . SER A 1 80 ? -10.009 0.621 18.288 1.00 95.75 80 SER A O 1
ATOM 617 N N . ILE A 1 81 ? -9.473 -0.870 16.689 1.00 95.69 81 ILE A N 1
ATOM 618 C CA . ILE A 1 81 ? -10.799 -1.487 16.584 1.00 95.69 81 ILE A CA 1
ATOM 619 C C . ILE A 1 81 ? -10.741 -2.886 17.183 1.00 95.69 81 ILE A C 1
ATOM 621 O O . ILE A 1 81 ? -9.991 -3.738 16.709 1.00 95.69 81 ILE A O 1
ATOM 625 N N . THR A 1 82 ? -11.574 -3.116 18.197 1.00 95.56 82 THR A N 1
ATOM 626 C CA . THR A 1 82 ? -11.712 -4.425 18.834 1.00 95.56 82 THR A CA 1
ATOM 627 C C . THR A 1 82 ? -12.870 -5.220 18.233 1.00 95.56 82 THR A C 1
ATOM 629 O O . THR A 1 82 ? -13.916 -4.669 17.881 1.00 95.56 82 THR A O 1
ATOM 632 N N . GLY A 1 83 ? -12.691 -6.534 18.113 1.00 94.00 83 GLY A N 1
ATOM 633 C CA . GLY A 1 83 ? -13.644 -7.427 17.455 1.00 94.00 83 GLY A CA 1
ATOM 634 C C . GLY A 1 83 ? -13.720 -7.261 15.924 1.00 94.00 83 GLY A C 1
ATOM 635 O O . GLY A 1 83 ? -12.722 -6.931 15.281 1.00 94.00 83 GLY A O 1
ATOM 636 N N . PRO A 1 84 ? -14.888 -7.549 15.311 1.00 94.88 84 PRO A N 1
ATOM 637 C CA . PRO A 1 84 ? -15.077 -7.437 13.866 1.00 94.88 84 PRO A CA 1
ATOM 638 C C . PRO A 1 84 ? -14.860 -6.009 13.360 1.00 94.88 84 PRO A C 1
ATOM 640 O O . PRO A 1 84 ? -15.537 -5.081 13.808 1.00 94.88 84 PRO A O 1
ATOM 643 N N . THR A 1 85 ? -13.969 -5.836 12.386 1.00 96.38 85 THR A N 1
ATOM 644 C CA . THR A 1 85 ? -13.739 -4.534 11.754 1.00 96.38 85 THR A CA 1
ATOM 645 C C . THR A 1 85 ? -14.915 -4.164 10.844 1.00 96.38 85 THR A C 1
ATOM 647 O O . THR A 1 85 ? -15.239 -4.929 9.936 1.00 96.38 85 THR A O 1
ATOM 650 N N . PRO A 1 86 ? -15.601 -3.026 11.063 1.00 96.44 86 PRO A N 1
ATOM 651 C CA . PRO A 1 86 ? -16.661 -2.579 10.168 1.00 96.44 86 PRO A CA 1
ATOM 652 C C . PRO A 1 86 ? -16.081 -2.033 8.854 1.00 96.44 86 PRO A C 1
ATOM 654 O O . PRO A 1 86 ? -14.881 -1.814 8.733 1.00 96.44 86 PRO A O 1
ATOM 657 N N . CYS A 1 87 ? -16.935 -1.780 7.861 1.00 96.44 87 CYS A N 1
ATOM 658 C CA . CYS A 1 87 ? -16.510 -0.965 6.727 1.00 96.44 87 CYS A CA 1
ATOM 659 C C . CYS A 1 87 ? -16.414 0.507 7.149 1.00 96.44 87 CYS A C 1
ATOM 661 O O . CYS A 1 87 ? -17.326 0.998 7.827 1.00 96.44 87 CYS A O 1
ATOM 663 N N . PRO A 1 88 ? -15.340 1.216 6.769 1.00 95.31 88 PRO A N 1
ATOM 664 C CA . PRO A 1 88 ? -15.154 2.610 7.137 1.00 95.31 88 PRO A CA 1
ATOM 665 C C . PRO A 1 88 ? -16.143 3.523 6.409 1.00 95.31 88 PRO A C 1
ATOM 667 O O . PRO A 1 88 ? -16.699 3.178 5.364 1.00 95.31 88 PRO A O 1
ATOM 670 N N . ALA A 1 89 ? -16.329 4.726 6.951 1.00 91.81 89 ALA A N 1
ATOM 671 C CA . ALA A 1 89 ? -17.060 5.777 6.259 1.00 91.81 89 ALA A CA 1
ATOM 672 C C . ALA A 1 89 ? -16.280 6.228 5.011 1.00 91.81 89 ALA A C 1
ATOM 674 O O . ALA A 1 89 ? -15.083 6.510 5.075 1.00 91.81 89 ALA A O 1
ATOM 675 N N . THR A 1 90 ? -16.959 6.313 3.867 1.00 89.00 90 THR A N 1
ATOM 676 C CA . THR A 1 90 ? -16.333 6.671 2.583 1.00 89.00 90 THR A CA 1
ATOM 677 C C . THR A 1 90 ? -16.195 8.179 2.373 1.00 89.00 90 THR A C 1
ATOM 679 O O . THR A 1 90 ? -15.607 8.610 1.389 1.00 89.00 90 THR A O 1
ATOM 682 N N . ASP A 1 91 ? -16.751 8.991 3.273 1.00 84.81 91 ASP A N 1
ATOM 683 C CA . ASP A 1 91 ? -16.724 10.459 3.236 1.00 84.81 91 ASP A CA 1
ATOM 684 C C . ASP A 1 91 ? -15.448 11.062 3.859 1.00 84.81 91 ASP A C 1
ATOM 686 O O . ASP A 1 91 ? -15.347 12.280 3.999 1.00 84.81 91 ASP A O 1
ATOM 690 N N . GLY A 1 92 ? -14.481 10.218 4.237 1.00 79.75 92 GLY A N 1
ATOM 691 C CA . GLY A 1 92 ? -13.212 10.631 4.844 1.00 79.75 92 GLY A CA 1
ATOM 692 C C . GLY A 1 92 ? -13.317 11.016 6.323 1.00 79.75 92 GLY A C 1
ATOM 693 O O . GLY A 1 92 ? -12.352 11.524 6.888 1.00 79.75 92 GLY A O 1
ATOM 694 N N . THR A 1 93 ? -14.465 10.782 6.969 1.00 88.31 93 THR A N 1
ATOM 695 C CA . THR A 1 93 ? -14.685 11.161 8.377 1.00 88.31 93 THR A CA 1
ATOM 696 C C . THR A 1 93 ? -14.215 10.120 9.389 1.00 88.31 93 THR A C 1
ATOM 698 O O . THR A 1 93 ? -14.270 10.381 10.589 1.00 88.31 93 THR A O 1
ATOM 701 N N . ALA A 1 94 ? -13.755 8.949 8.938 1.00 92.38 94 ALA A N 1
ATOM 702 C CA . ALA A 1 94 ? -13.261 7.917 9.838 1.00 92.38 94 ALA A CA 1
ATOM 703 C C . ALA A 1 94 ? -11.998 8.378 10.587 1.00 92.38 94 ALA A C 1
ATOM 705 O O . ALA A 1 94 ? -11.140 9.079 10.043 1.00 92.38 94 ALA A O 1
ATOM 706 N N . ASP A 1 95 ? -11.882 7.953 11.844 1.00 94.19 95 ASP A N 1
ATOM 707 C CA . ASP A 1 95 ? -10.690 8.193 12.648 1.00 94.19 95 ASP A CA 1
ATOM 708 C C . ASP A 1 95 ? -9.503 7.390 12.110 1.00 94.19 95 ASP A C 1
ATOM 710 O O . ASP A 1 95 ? -9.645 6.232 11.696 1.00 94.19 95 ASP A O 1
ATOM 714 N N . ARG A 1 96 ? -8.308 7.989 12.193 1.00 95.56 96 ARG A N 1
ATOM 715 C CA . ARG A 1 96 ? -7.058 7.304 11.862 1.00 95.56 96 ARG A CA 1
ATOM 716 C C . ARG A 1 96 ? -6.894 6.061 12.732 1.00 95.56 96 ARG A C 1
ATOM 718 O O . ARG A 1 96 ? -6.650 6.174 13.933 1.00 95.56 96 ARG A O 1
ATOM 725 N N . THR A 1 97 ? -6.976 4.892 12.108 1.00 95.62 97 THR A N 1
ATOM 726 C CA . THR A 1 97 ? -6.926 3.583 12.771 1.00 95.62 97 THR A CA 1
ATOM 727 C C . THR A 1 97 ? -5.735 2.789 12.255 1.00 95.62 97 THR A C 1
ATOM 729 O O . THR A 1 97 ? -5.511 2.710 11.047 1.00 95.62 97 THR A O 1
ATOM 732 N N . THR A 1 98 ? -4.959 2.205 13.166 1.00 94.75 98 THR A N 1
ATOM 733 C CA . THR A 1 98 ? -3.731 1.462 12.824 1.00 94.75 98 THR A CA 1
ATOM 734 C C . THR A 1 98 ? -3.664 0.080 13.456 1.00 94.75 98 THR A C 1
ATOM 736 O O . THR A 1 98 ? -2.684 -0.627 13.248 1.0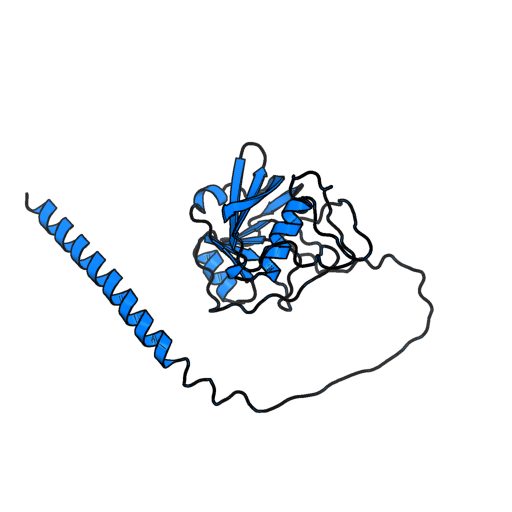0 94.75 98 THR A O 1
ATOM 739 N N . GLN A 1 99 ? -4.670 -0.304 14.244 1.00 94.50 99 GLN A N 1
ATOM 740 C CA . GLN A 1 99 ? -4.725 -1.613 14.878 1.00 94.50 99 GLN A CA 1
ATOM 741 C C . GLN A 1 99 ? -6.141 -2.185 14.833 1.00 94.50 99 GLN A C 1
ATOM 743 O O . GLN A 1 99 ? -7.115 -1.492 15.131 1.00 94.50 99 GLN A O 1
ATOM 748 N N . PHE A 1 100 ? -6.246 -3.452 14.458 1.00 94.62 100 PHE A N 1
ATOM 749 C CA . PHE A 1 100 ? -7.498 -4.147 14.212 1.00 94.62 100 PHE A CA 1
ATOM 750 C C . PHE A 1 100 ? -7.388 -5.581 14.742 1.00 94.62 100 PHE A C 1
ATOM 752 O O . PHE A 1 100 ? -6.431 -6.285 14.429 1.00 94.62 100 PHE A O 1
ATOM 759 N N . ASP A 1 101 ? -8.387 -6.037 15.498 1.00 94.56 101 ASP A N 1
ATOM 760 C CA . ASP A 1 101 ? -8.446 -7.430 15.980 1.00 94.56 101 ASP A CA 1
ATOM 761 C C . ASP A 1 101 ? -8.728 -8.444 14.855 1.00 94.56 101 ASP A C 1
ATOM 763 O O . ASP A 1 101 ? -8.527 -9.649 15.018 1.00 94.56 101 ASP A O 1
ATOM 767 N N . SER A 1 102 ? -9.267 -7.984 13.723 1.00 93.31 102 SER A N 1
ATOM 768 C CA . SER A 1 102 ? -9.626 -8.832 12.590 1.00 93.31 102 SER A CA 1
ATOM 769 C C . SER A 1 102 ? -9.481 -8.095 11.262 1.00 93.31 102 SER A C 1
ATOM 771 O O . SER A 1 102 ? -9.445 -6.871 11.213 1.00 93.31 102 SER A O 1
ATOM 773 N N . ALA A 1 103 ? -9.391 -8.853 10.170 1.00 93.81 103 ALA A N 1
ATOM 774 C CA . ALA A 1 103 ? -9.383 -8.271 8.837 1.00 93.81 103 ALA A CA 1
ATOM 775 C C . ALA A 1 103 ? -10.737 -7.606 8.518 1.00 93.81 103 ALA A C 1
ATOM 777 O O . ALA A 1 103 ? -11.781 -8.146 8.906 1.00 93.81 103 ALA A O 1
ATOM 778 N N . PRO A 1 104 ? -10.753 -6.487 7.769 1.00 94.81 104 PRO A N 1
ATOM 779 C CA . PRO A 1 104 ? -11.999 -5.905 7.298 1.00 94.81 104 PRO A CA 1
ATOM 780 C C . PRO A 1 104 ? -12.733 -6.870 6.351 1.00 94.81 104 PRO A C 1
ATOM 782 O O . PRO A 1 104 ? -12.090 -7.618 5.606 1.00 94.81 104 PRO A O 1
ATOM 785 N N . PRO A 1 105 ? -14.078 -6.860 6.339 1.00 96.56 105 PRO A N 1
ATOM 786 C CA . PRO A 1 105 ? -14.855 -7.567 5.330 1.00 96.56 105 PRO A CA 1
ATOM 787 C C . PRO A 1 105 ? -14.648 -6.923 3.949 1.00 96.56 105 PRO A C 1
ATOM 789 O O . PRO A 1 105 ? -13.987 -5.894 3.816 1.00 96.56 105 PRO A O 1
ATOM 792 N N . MET A 1 106 ? -15.247 -7.504 2.908 1.00 96.75 106 MET A N 1
ATOM 793 C CA . MET A 1 106 ? -15.322 -6.848 1.600 1.00 96.75 106 MET A CA 1
ATOM 794 C C . MET A 1 106 ? -16.194 -5.588 1.692 1.00 96.75 106 MET A C 1
ATOM 796 O O . MET A 1 106 ? -17.403 -5.678 1.905 1.00 96.75 106 MET A O 1
ATOM 800 N N . CYS A 1 107 ? -15.561 -4.427 1.545 1.00 96.50 107 CYS A N 1
ATOM 801 C CA . CYS A 1 107 ? -16.155 -3.093 1.627 1.00 96.50 107 CYS A CA 1
ATOM 802 C C . CYS A 1 107 ? -16.287 -2.407 0.262 1.00 96.50 107 CYS A C 1
ATOM 804 O O . CYS A 1 107 ? -16.998 -1.409 0.147 1.00 96.50 107 CYS A O 1
ATOM 806 N N . ILE A 1 108 ? -15.631 -2.952 -0.763 1.00 96.50 108 ILE A N 1
ATOM 807 C CA . ILE A 1 108 ? -15.721 -2.512 -2.158 1.00 96.50 108 ILE A CA 1
ATOM 808 C C . ILE A 1 108 ? -16.309 -3.621 -3.040 1.00 96.50 108 ILE A C 1
ATOM 810 O O . ILE A 1 108 ? -16.385 -4.780 -2.625 1.00 96.50 108 ILE A O 1
ATOM 814 N N . ALA A 1 109 ? -16.740 -3.270 -4.254 1.00 96.12 109 ALA A N 1
ATOM 815 C CA . ALA A 1 109 ? -17.179 -4.258 -5.237 1.00 96.12 109 ALA A CA 1
ATOM 816 C C . ALA A 1 109 ? -15.969 -4.989 -5.850 1.00 96.12 109 ALA A C 1
ATOM 818 O O . ALA A 1 109 ? -14.884 -4.426 -5.941 1.00 96.12 109 ALA A O 1
ATOM 819 N N . GLU A 1 110 ? -16.149 -6.238 -6.287 1.00 92.31 110 GLU A N 1
ATOM 820 C CA . GLU A 1 110 ? -15.036 -7.083 -6.760 1.00 92.31 110 GLU A CA 1
ATOM 821 C C . GLU A 1 110 ? -14.368 -6.585 -8.054 1.00 92.31 110 GLU A C 1
ATOM 823 O O . GLU A 1 110 ? -13.225 -6.934 -8.300 1.00 92.31 110 GLU A O 1
ATOM 828 N N . ASP A 1 111 ? -15.035 -5.733 -8.837 1.00 93.19 111 ASP A N 1
ATOM 829 C CA . ASP A 1 111 ? -14.519 -5.189 -10.104 1.00 93.19 111 ASP A CA 1
ATOM 830 C C . ASP A 1 111 ? -14.480 -3.645 -10.115 1.00 93.19 111 ASP A C 1
ATOM 832 O O . ASP A 1 111 ? -14.449 -3.032 -11.183 1.00 93.19 111 ASP A O 1
ATOM 836 N N . SER A 1 112 ? -14.554 -2.986 -8.949 1.00 96.50 112 SER A N 1
ATOM 837 C CA . SER A 1 112 ? -14.511 -1.519 -8.891 1.00 96.50 112 SER A CA 1
ATOM 838 C C . SER A 1 112 ? -13.095 -0.971 -9.013 1.00 96.50 112 SER A C 1
ATOM 840 O O . SER A 1 112 ? -12.119 -1.568 -8.551 1.00 96.50 112 SER A O 1
ATOM 842 N N . THR A 1 113 ? -12.993 0.231 -9.574 1.00 97.75 113 THR A N 1
ATOM 843 C CA . THR A 1 113 ? -11.739 0.985 -9.613 1.00 97.75 113 THR A CA 1
ATOM 844 C C . THR A 1 113 ? -11.769 2.132 -8.610 1.00 97.75 113 THR A C 1
ATOM 846 O O . THR A 1 113 ? -12.809 2.753 -8.365 1.00 97.75 113 THR A O 1
ATOM 849 N N . HIS A 1 114 ? -10.617 2.413 -8.008 1.00 97.69 114 HIS A N 1
ATOM 850 C CA . HIS A 1 114 ? -10.429 3.455 -7.009 1.00 97.69 114 HIS A CA 1
ATOM 851 C C . HIS A 1 114 ? -9.132 4.219 -7.258 1.00 97.69 114 HIS A C 1
ATOM 853 O O . HIS A 1 114 ? -8.142 3.635 -7.683 1.00 97.69 114 HIS A O 1
ATOM 859 N N . ASP A 1 115 ? -9.115 5.500 -6.907 1.00 97.62 115 ASP A N 1
ATOM 860 C CA . ASP A 1 115 ? -7.889 6.290 -6.813 1.00 97.62 115 ASP A CA 1
ATOM 861 C C . ASP A 1 115 ? -7.572 6.562 -5.344 1.00 97.62 115 ASP A C 1
ATOM 863 O O . ASP A 1 115 ? -8.352 7.214 -4.639 1.00 97.62 115 ASP A O 1
ATOM 867 N N . LEU A 1 116 ? -6.415 6.077 -4.889 1.00 97.75 116 LEU A N 1
ATOM 868 C CA . LEU A 1 116 ? -5.857 6.426 -3.586 1.00 97.75 116 LEU A CA 1
ATOM 869 C C . LEU A 1 116 ? -5.037 7.700 -3.736 1.00 97.75 116 LEU A C 1
ATOM 871 O O . LEU A 1 116 ? -3.969 7.679 -4.340 1.00 97.75 116 LEU A O 1
ATOM 875 N N . THR A 1 117 ? -5.535 8.813 -3.214 1.00 97.12 117 THR A N 1
ATOM 876 C CA . THR A 1 117 ? -4.854 10.108 -3.288 1.00 97.12 117 THR A CA 1
ATOM 877 C C . THR A 1 117 ? -4.135 10.388 -1.983 1.00 97.12 117 THR A C 1
ATOM 879 O O . THR A 1 117 ? -4.754 10.387 -0.921 1.00 97.12 117 THR A O 1
ATOM 882 N N . PHE A 1 118 ? -2.837 10.646 -2.079 1.00 96.94 118 PHE A N 1
ATOM 883 C CA . PHE A 1 118 ? -1.946 10.926 -0.965 1.00 96.94 118 PHE A CA 1
ATOM 884 C C . PHE A 1 118 ? -1.444 12.363 -1.066 1.00 96.94 118 PHE A C 1
ATOM 886 O O . PHE A 1 118 ? -1.027 12.811 -2.137 1.00 96.94 118 PHE A O 1
ATOM 893 N N . THR A 1 119 ? -1.421 13.058 0.065 1.00 96.38 119 THR A N 1
ATOM 894 C CA . THR A 1 119 ? -0.810 14.383 0.194 1.00 96.38 119 THR A CA 1
ATOM 895 C C . THR A 1 119 ? 0.386 14.290 1.128 1.00 96.38 119 THR A C 1
ATOM 897 O O . THR A 1 119 ? 0.308 13.670 2.190 1.00 96.38 119 THR A O 1
ATOM 900 N N . SER A 1 120 ? 1.494 14.917 0.743 1.00 92.81 120 SER A N 1
ATOM 901 C CA . SER A 1 120 ? 2.680 15.073 1.576 1.00 92.81 120 SER A CA 1
ATOM 902 C C . SER A 1 120 ? 3.280 16.459 1.365 1.00 92.81 120 SER A C 1
ATOM 904 O O . SER A 1 120 ? 3.820 16.769 0.302 1.00 92.81 120 SER A O 1
ATOM 906 N N . GLY A 1 121 ? 3.159 17.318 2.379 1.00 89.12 121 GLY A N 1
ATOM 907 C CA . GLY A 1 121 ? 3.537 18.726 2.252 1.00 89.12 121 GLY A CA 1
ATOM 908 C C . GLY A 1 121 ? 2.737 19.409 1.138 1.00 89.12 121 GLY A C 1
ATOM 909 O O . GLY A 1 121 ? 1.511 19.385 1.162 1.00 89.12 121 GLY A O 1
ATOM 910 N N . ASP A 1 122 ? 3.438 19.982 0.157 1.00 87.94 122 ASP A N 1
ATOM 911 C CA . ASP A 1 122 ? 2.828 20.639 -1.010 1.00 87.94 122 ASP A CA 1
ATOM 912 C C . ASP A 1 122 ? 2.610 19.686 -2.205 1.00 87.94 122 ASP A C 1
ATOM 914 O O . ASP A 1 122 ? 2.134 20.112 -3.260 1.00 87.94 122 ASP A O 1
ATOM 918 N N . ALA A 1 123 ? 2.991 18.410 -2.077 1.00 91.19 123 ALA A N 1
ATOM 919 C CA . ALA A 1 123 ? 2.855 17.415 -3.133 1.00 91.19 123 ALA A CA 1
ATOM 920 C C . ALA A 1 123 ? 1.592 16.568 -2.938 1.00 91.19 123 ALA A C 1
ATOM 922 O O . ALA A 1 123 ? 1.298 16.105 -1.835 1.00 91.19 123 ALA A O 1
ATOM 923 N N . THR A 1 124 ? 0.889 16.304 -4.037 1.00 95.38 124 THR A N 1
ATOM 924 C CA . THR A 1 124 ? -0.243 15.375 -4.090 1.00 95.38 124 THR A CA 1
ATOM 925 C C . THR A 1 124 ? -0.031 14.412 -5.246 1.00 95.38 124 THR A C 1
ATOM 927 O O . THR A 1 124 ? 0.313 14.837 -6.350 1.00 95.38 124 THR A O 1
ATOM 930 N N . PHE A 1 125 ? -0.243 13.123 -4.998 1.00 95.25 125 PHE A N 1
ATOM 931 C CA . PHE A 1 125 ? -0.146 12.072 -6.006 1.00 95.25 125 PHE A CA 1
ATOM 932 C C . PHE A 1 125 ? -1.252 11.037 -5.801 1.00 95.25 125 PHE A C 1
ATOM 934 O O . PHE A 1 125 ? -1.792 10.903 -4.702 1.00 95.25 125 PHE A O 1
ATOM 941 N N . SER A 1 126 ? -1.581 10.298 -6.858 1.00 96.25 126 SER A N 1
ATOM 942 C CA . SER A 1 126 ? -2.640 9.290 -6.825 1.00 96.25 126 SER A CA 1
ATOM 943 C C . SER A 1 126 ? -2.115 7.943 -7.302 1.00 96.25 126 SER A C 1
ATOM 945 O O . SER A 1 126 ? -1.379 7.869 -8.286 1.00 96.25 126 SER A O 1
ATOM 947 N N . LEU A 1 127 ? -2.505 6.879 -6.605 1.00 97.88 127 LEU A N 1
ATOM 948 C CA . LEU A 1 127 ? -2.235 5.497 -6.980 1.00 97.88 127 LEU A CA 1
ATOM 949 C C . LEU A 1 127 ? -3.553 4.827 -7.386 1.00 97.88 127 LEU A C 1
ATOM 951 O O . LEU A 1 127 ? -4.425 4.653 -6.527 1.00 97.88 127 LEU A O 1
ATOM 955 N N . PRO A 1 128 ? -3.709 4.447 -8.664 1.00 97.75 128 PRO A N 1
ATOM 956 C CA . PRO A 1 128 ? -4.870 3.693 -9.109 1.00 97.75 128 PRO A CA 1
ATOM 957 C C . PRO A 1 128 ? -4.888 2.299 -8.485 1.00 97.75 128 PRO A C 1
ATOM 959 O O . PRO A 1 128 ? -3.851 1.634 -8.392 1.00 97.75 128 PRO A O 1
ATOM 962 N N . VAL A 1 129 ? -6.078 1.851 -8.102 1.00 97.69 129 VAL A N 1
ATOM 963 C CA . VAL A 1 129 ? -6.371 0.521 -7.571 1.00 97.69 129 VAL A CA 1
ATOM 964 C C . VAL A 1 129 ? -7.541 -0.076 -8.353 1.00 97.69 129 VAL A C 1
ATOM 966 O O . VAL A 1 129 ? -8.591 0.543 -8.489 1.00 97.69 129 VAL A O 1
ATOM 969 N N . ASP A 1 130 ? -7.360 -1.285 -8.865 1.00 96.50 130 ASP A N 1
ATOM 970 C CA . ASP A 1 130 ? -8.310 -2.050 -9.666 1.00 96.50 130 ASP A CA 1
ATOM 971 C C . ASP A 1 130 ? -8.623 -3.367 -8.943 1.00 96.50 130 ASP A C 1
ATOM 973 O O . ASP A 1 130 ? -7.777 -4.265 -8.854 1.00 96.50 130 ASP A O 1
ATOM 977 N N . ALA A 1 131 ? -9.841 -3.476 -8.407 1.00 95.94 131 ALA A N 1
ATOM 978 C CA . ALA A 1 131 ? -10.288 -4.676 -7.708 1.00 95.94 131 ALA A CA 1
ATOM 979 C C . ALA A 1 131 ? -10.387 -5.895 -8.637 1.00 95.94 131 ALA A C 1
ATOM 981 O O . ALA A 1 131 ? -10.192 -7.015 -8.168 1.00 95.94 131 ALA A O 1
ATOM 982 N N . GLY A 1 132 ? -10.556 -5.696 -9.950 1.00 93.75 132 GLY A N 1
ATOM 983 C CA . GLY A 1 132 ? -10.587 -6.783 -10.928 1.00 93.75 132 GLY A CA 1
ATOM 984 C C . GLY A 1 132 ? -9.249 -7.521 -11.075 1.00 93.75 132 GLY A C 1
ATOM 985 O O . GLY A 1 132 ? -9.210 -8.621 -11.634 1.00 93.75 132 GLY A O 1
ATOM 986 N N . LEU A 1 133 ? -8.144 -6.950 -10.574 1.00 92.75 133 LEU A N 1
ATOM 987 C CA . LEU A 1 133 ? -6.845 -7.628 -10.493 1.00 92.75 133 LEU A CA 1
ATOM 988 C C . LEU A 1 133 ? -6.765 -8.568 -9.283 1.00 92.75 133 LEU A C 1
ATOM 990 O O . LEU A 1 133 ? -6.358 -9.721 -9.431 1.00 92.75 133 LEU A O 1
ATOM 994 N N . ASP A 1 134 ? -7.155 -8.075 -8.105 1.00 94.06 134 ASP A N 1
ATOM 995 C CA . ASP A 1 134 ? -7.305 -8.856 -6.876 1.00 94.06 134 ASP A CA 1
ATOM 996 C C . ASP A 1 134 ? -8.260 -8.140 -5.898 1.00 94.06 134 ASP A C 1
ATOM 998 O O . ASP A 1 134 ? -7.863 -7.157 -5.256 1.00 94.06 134 ASP A O 1
ATOM 1002 N N . PRO A 1 135 ? -9.501 -8.636 -5.723 1.00 95.44 135 PRO A N 1
ATOM 1003 C CA . PRO A 1 135 ? -10.495 -7.958 -4.894 1.00 95.44 135 PRO A CA 1
ATOM 1004 C C . PRO A 1 135 ? -10.089 -7.867 -3.425 1.00 95.44 135 PRO A C 1
ATOM 1006 O O . PRO A 1 135 ? -10.407 -6.895 -2.744 1.00 95.44 135 PRO A O 1
ATOM 1009 N N . THR A 1 136 ? -9.376 -8.875 -2.919 1.00 95.25 136 THR A N 1
ATOM 1010 C CA . THR A 1 136 ? -9.015 -8.971 -1.500 1.00 95.25 136 THR A CA 1
ATOM 1011 C C . THR A 1 136 ? -7.915 -7.968 -1.156 1.00 95.25 136 THR A C 1
ATOM 1013 O O . THR A 1 136 ? -8.020 -7.240 -0.165 1.00 95.25 136 THR A O 1
ATOM 1016 N N . ALA A 1 137 ? -6.882 -7.879 -1.993 1.00 95.94 137 ALA A N 1
ATOM 1017 C CA . ALA A 1 137 ? -5.793 -6.926 -1.824 1.00 95.94 137 ALA A CA 1
ATOM 1018 C C . ALA A 1 137 ? -6.242 -5.481 -2.097 1.00 95.94 137 ALA A C 1
ATOM 1020 O O . ALA A 1 137 ? -5.877 -4.578 -1.340 1.00 95.94 137 ALA A O 1
ATOM 1021 N N . ALA A 1 138 ? -7.072 -5.259 -3.123 1.00 96.75 138 ALA A N 1
ATOM 1022 C CA . ALA A 1 138 ? -7.659 -3.949 -3.401 1.00 96.75 138 ALA A CA 1
ATOM 1023 C C . ALA A 1 138 ? -8.548 -3.474 -2.243 1.00 96.75 138 ALA A C 1
ATOM 1025 O O . ALA A 1 138 ? -8.420 -2.333 -1.793 1.00 96.75 138 ALA A O 1
ATOM 1026 N N . ASN A 1 139 ? -9.386 -4.363 -1.696 1.00 97.50 139 ASN A N 1
ATOM 1027 C CA . ASN A 1 139 ? -10.219 -4.060 -0.535 1.00 97.50 139 ASN A CA 1
ATOM 1028 C C . ASN A 1 139 ? -9.384 -3.642 0.677 1.00 97.50 139 ASN A C 1
ATOM 1030 O O . ASN A 1 139 ? -9.739 -2.675 1.351 1.00 97.50 139 ASN A O 1
ATOM 1034 N N . LEU A 1 140 ? -8.266 -4.329 0.934 1.00 97.12 140 LEU A N 1
ATOM 1035 C CA . LEU A 1 140 ? -7.355 -3.968 2.018 1.00 97.12 140 LEU A CA 1
ATOM 1036 C C . LEU A 1 140 ? -6.784 -2.555 1.821 1.00 97.12 140 LEU A C 1
ATOM 1038 O O . LEU A 1 140 ? -6.856 -1.745 2.742 1.00 97.12 140 LEU A O 1
ATOM 1042 N N . ALA A 1 141 ? -6.289 -2.242 0.618 1.00 97.44 141 ALA A N 1
ATOM 1043 C CA . ALA A 1 141 ? -5.714 -0.933 0.293 1.00 97.44 141 ALA A CA 1
ATOM 1044 C C . ALA A 1 141 ? -6.729 0.208 0.473 1.00 97.44 141 ALA A C 1
ATOM 1046 O O . ALA A 1 141 ? -6.462 1.197 1.157 1.00 97.44 141 ALA A O 1
ATOM 1047 N N . VAL A 1 142 ? -7.920 0.052 -0.115 1.00 97.56 142 VAL A N 1
ATOM 1048 C CA . VAL A 1 142 ? -8.986 1.062 -0.069 1.00 97.56 142 VAL A CA 1
ATOM 1049 C C . VAL A 1 142 ? -9.524 1.230 1.351 1.00 97.56 142 VAL A C 1
ATOM 1051 O O . VAL A 1 142 ? -9.724 2.355 1.809 1.00 97.56 142 VAL A O 1
ATOM 1054 N N . THR A 1 143 ? -9.698 0.131 2.086 1.00 97.06 143 THR A N 1
ATOM 1055 C CA . THR A 1 143 ? -10.146 0.183 3.482 1.00 97.06 143 THR A CA 1
ATOM 1056 C C . THR A 1 143 ? -9.132 0.903 4.368 1.00 97.06 143 THR A C 1
ATOM 1058 O O . THR A 1 143 ? -9.524 1.749 5.171 1.00 97.06 143 THR A O 1
ATOM 1061 N N . PHE A 1 144 ? -7.833 0.638 4.198 1.00 96.75 144 PHE A N 1
ATOM 1062 C CA . PHE A 1 144 ? -6.774 1.315 4.959 1.00 96.75 144 PHE A CA 1
ATOM 1063 C C . PHE A 1 144 ? -6.684 2.804 4.621 1.00 96.75 144 PHE A C 1
ATOM 1065 O O . PHE A 1 144 ? -6.474 3.625 5.512 1.00 96.75 144 PHE A O 1
ATOM 1072 N N . ALA A 1 145 ? -6.909 3.182 3.363 1.00 96.94 145 ALA A N 1
ATOM 1073 C CA . ALA A 1 145 ? -7.010 4.587 2.984 1.00 96.94 145 ALA A CA 1
ATOM 1074 C C . ALA A 1 145 ? -8.219 5.274 3.642 1.00 96.94 145 ALA A C 1
ATOM 1076 O O . ALA A 1 145 ? -8.070 6.353 4.207 1.00 96.94 145 ALA A O 1
ATOM 1077 N N . HIS A 1 146 ? -9.397 4.643 3.657 1.00 96.94 146 HIS A N 1
ATOM 1078 C CA . HIS A 1 146 ? -10.569 5.209 4.333 1.00 96.94 146 HIS A CA 1
ATOM 1079 C C . HIS A 1 146 ? -10.408 5.292 5.855 1.00 96.94 146 HIS A C 1
ATOM 1081 O O . HIS A 1 146 ? -10.856 6.266 6.448 1.00 96.94 146 HIS A O 1
ATOM 1087 N N . TYR A 1 147 ? -9.720 4.335 6.483 1.00 96.75 147 TYR A N 1
ATOM 1088 C CA . TYR A 1 147 ? -9.311 4.414 7.891 1.00 96.75 147 TYR A CA 1
ATOM 1089 C C . TYR A 1 147 ? -8.095 5.307 8.137 1.00 96.75 147 TYR A C 1
ATOM 1091 O O . TYR A 1 147 ? -7.598 5.366 9.263 1.00 96.75 147 TYR A O 1
ATOM 1099 N N . ARG A 1 148 ? -7.597 5.992 7.101 1.00 95.94 148 ARG A N 1
ATOM 1100 C CA . ARG A 1 148 ? -6.462 6.917 7.173 1.00 95.94 148 ARG A CA 1
ATOM 1101 C C . ARG A 1 148 ? -5.195 6.265 7.735 1.00 95.94 148 ARG A C 1
ATOM 1103 O O . ARG A 1 148 ? -4.319 6.943 8.263 1.00 95.94 148 ARG A O 1
ATOM 1110 N N . THR A 1 149 ? -5.074 4.944 7.612 1.00 95.38 149 THR A N 1
ATOM 1111 C CA . THR A 1 149 ? -3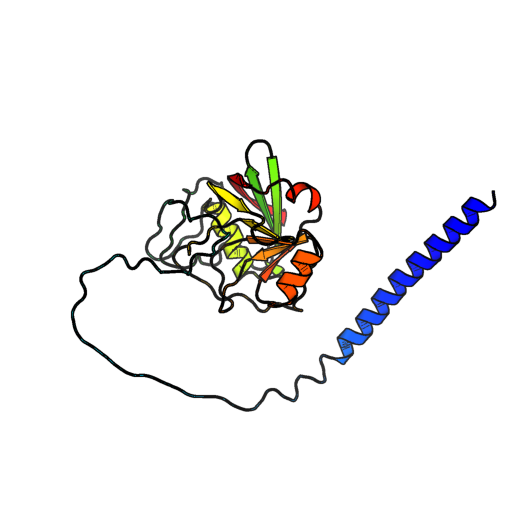.974 4.139 8.163 1.00 95.38 149 THR A CA 1
ATOM 1112 C C . THR A 1 149 ? -2.624 4.561 7.585 1.00 95.38 149 THR A C 1
ATOM 1114 O O . THR A 1 149 ? -1.620 4.542 8.292 1.00 95.38 149 THR A O 1
ATOM 1117 N N . TYR A 1 150 ? -2.604 5.006 6.326 1.00 95.62 150 TYR A N 1
ATOM 1118 C CA . TYR A 1 150 ? -1.399 5.511 5.666 1.00 95.62 150 TYR A CA 1
ATOM 1119 C C . TYR A 1 150 ? -0.987 6.920 6.103 1.00 95.62 150 TYR A C 1
ATOM 1121 O O . TYR A 1 150 ? 0.095 7.367 5.735 1.00 95.62 150 TYR A O 1
ATOM 1129 N N . GLU A 1 151 ? -1.799 7.645 6.875 1.00 95.25 151 GLU A N 1
ATOM 1130 C CA . GLU A 1 151 ? -1.378 8.946 7.391 1.00 95.25 151 GLU A CA 1
ATOM 1131 C C . GLU A 1 151 ? -0.283 8.802 8.440 1.00 95.25 151 GLU A C 1
ATOM 1133 O O . GLU A 1 151 ? -0.250 7.857 9.234 1.00 95.25 151 GLU A O 1
ATOM 1138 N N . GLN A 1 152 ? 0.588 9.807 8.457 1.00 93.62 152 GLN A N 1
ATOM 1139 C CA . GLN A 1 152 ? 1.802 9.888 9.259 1.00 93.62 152 GLN A CA 1
ATOM 1140 C C . GLN A 1 152 ? 2.862 8.853 8.869 1.00 93.62 152 GLN A C 1
ATOM 1142 O O . GLN A 1 152 ? 3.946 8.855 9.435 1.00 93.62 152 GLN A O 1
ATOM 1147 N N . VAL A 1 153 ? 2.616 8.007 7.871 1.00 92.88 153 VAL A N 1
ATOM 1148 C CA . VAL A 1 153 ? 3.619 7.072 7.365 1.00 92.88 153 VAL A CA 1
ATOM 1149 C C . VAL A 1 153 ? 4.662 7.819 6.533 1.00 92.88 153 VAL A C 1
ATOM 1151 O O . VAL A 1 153 ? 4.322 8.662 5.700 1.00 92.88 153 VAL A O 1
ATOM 1154 N N . GLN A 1 154 ? 5.939 7.503 6.755 1.00 93.38 154 GLN A N 1
ATOM 1155 C CA . GLN A 1 154 ? 7.022 7.968 5.895 1.00 93.38 154 GLN A CA 1
ATOM 1156 C C . GLN A 1 154 ? 7.089 7.111 4.627 1.00 93.38 154 GLN A C 1
ATOM 1158 O O . GLN A 1 154 ? 7.123 5.884 4.679 1.00 93.38 154 GLN A O 1
ATOM 1163 N N . ILE A 1 155 ? 7.132 7.767 3.477 1.00 94.00 155 ILE A N 1
ATOM 1164 C CA . ILE A 1 155 ? 7.379 7.132 2.191 1.00 94.00 155 ILE A CA 1
ATOM 1165 C C . ILE A 1 155 ? 8.878 6.841 2.098 1.00 94.00 155 ILE A C 1
ATOM 1167 O O . ILE A 1 155 ? 9.697 7.720 2.353 1.00 94.00 155 ILE A O 1
ATOM 1171 N N . THR A 1 156 ? 9.261 5.621 1.732 1.00 92.81 156 THR A N 1
ATOM 1172 C CA . THR A 1 156 ? 10.676 5.210 1.694 1.00 92.81 156 THR A CA 1
ATOM 1173 C C . THR A 1 156 ? 11.022 4.490 0.399 1.00 92.81 156 THR A C 1
ATOM 1175 O O . THR A 1 156 ? 10.194 3.795 -0.186 1.00 92.81 156 THR A O 1
ATOM 1178 N N . THR A 1 157 ? 12.270 4.623 -0.039 1.00 90.00 157 THR A N 1
ATOM 1179 C CA . THR A 1 157 ? 12.873 3.797 -1.094 1.00 90.00 157 THR A CA 1
ATOM 1180 C C . THR A 1 157 ? 13.897 2.849 -0.481 1.00 90.00 157 THR A C 1
ATOM 1182 O O . THR A 1 157 ? 15.026 2.747 -0.950 1.00 90.00 157 THR A O 1
ATOM 1185 N N . GLY A 1 158 ? 13.531 2.180 0.618 1.00 80.31 158 GLY A N 1
ATOM 1186 C CA . GLY A 1 158 ? 14.429 1.274 1.342 1.00 80.31 158 GLY A CA 1
ATOM 1187 C C . GLY A 1 158 ? 15.011 0.139 0.491 1.00 80.31 158 GLY A C 1
ATOM 1188 O O . GLY A 1 158 ? 16.040 -0.436 0.840 1.00 80.31 158 GLY A O 1
ATOM 1189 N N . ILE A 1 159 ? 14.379 -0.145 -0.650 1.00 85.00 159 ILE A N 1
ATOM 1190 C CA . ILE A 1 159 ? 14.919 -0.957 -1.735 1.00 85.00 159 ILE A CA 1
ATOM 1191 C C . ILE A 1 159 ? 14.899 -0.107 -3.009 1.00 85.00 159 ILE A C 1
ATOM 1193 O O . ILE A 1 159 ? 13.831 0.347 -3.425 1.00 85.00 159 ILE A O 1
ATOM 1197 N N . ASP A 1 160 ? 16.064 0.075 -3.632 1.00 90.50 160 ASP A N 1
ATOM 1198 C CA . ASP A 1 160 ? 16.201 0.843 -4.872 1.00 90.50 160 ASP A CA 1
ATOM 1199 C C . ASP A 1 160 ? 15.231 0.346 -5.959 1.00 90.50 160 ASP A C 1
ATOM 1201 O O . ASP A 1 160 ? 15.047 -0.858 -6.165 1.00 90.50 160 ASP A O 1
ATOM 1205 N N . GLY A 1 161 ? 14.613 1.292 -6.670 1.00 93.25 161 GLY A N 1
ATOM 1206 C CA . GLY A 1 161 ? 13.630 1.009 -7.719 1.00 93.25 161 GLY A CA 1
ATOM 1207 C C . GLY A 1 161 ? 12.205 0.749 -7.215 1.00 93.25 161 GLY A C 1
ATOM 1208 O O . GLY A 1 161 ? 11.310 0.512 -8.029 1.00 93.25 161 GLY A O 1
ATOM 1209 N N . LEU A 1 162 ? 11.966 0.814 -5.899 1.00 94.75 162 LEU A N 1
ATOM 1210 C CA . LEU A 1 162 ? 10.647 0.657 -5.286 1.00 94.75 162 LEU A CA 1
ATOM 1211 C C . LEU A 1 162 ? 10.326 1.832 -4.357 1.00 94.75 162 LEU A C 1
ATOM 1213 O O . LEU A 1 162 ? 11.133 2.188 -3.501 1.00 94.75 162 LEU A O 1
ATOM 1217 N N . LEU A 1 163 ? 9.125 2.392 -4.490 1.00 95.62 163 LEU A N 1
ATOM 1218 C CA . LEU A 1 163 ? 8.567 3.349 -3.533 1.00 95.62 163 LEU A CA 1
ATOM 1219 C C . LEU A 1 163 ? 7.631 2.618 -2.577 1.00 95.62 163 LEU A C 1
ATOM 1221 O O . LEU A 1 163 ? 6.694 1.977 -3.038 1.00 95.62 163 LEU A O 1
ATOM 1225 N N . TRP A 1 164 ? 7.842 2.738 -1.274 1.00 94.69 164 TRP A N 1
ATOM 1226 C CA . TRP A 1 164 ? 7.073 2.031 -0.255 1.00 94.69 164 TRP A CA 1
ATOM 1227 C C . TRP A 1 164 ? 6.227 2.990 0.571 1.00 94.69 164 TRP A C 1
ATOM 1229 O O . TRP A 1 164 ? 6.713 4.028 1.020 1.00 94.69 164 TRP A O 1
ATOM 1239 N N . ILE A 1 165 ? 4.970 2.607 0.790 1.00 95.00 165 ILE A N 1
ATOM 1240 C CA . ILE A 1 165 ? 3.983 3.344 1.578 1.00 95.00 165 ILE A CA 1
ATOM 1241 C C . ILE A 1 165 ? 3.344 2.356 2.556 1.00 95.00 165 ILE A C 1
ATOM 1243 O O . ILE A 1 165 ? 2.441 1.589 2.220 1.00 95.00 165 ILE A O 1
ATOM 1247 N N . GLY A 1 166 ? 3.857 2.348 3.777 1.00 91.44 166 GLY A N 1
ATOM 1248 C CA . GLY A 1 166 ? 3.393 1.511 4.878 1.00 91.44 166 GLY A CA 1
ATOM 1249 C C . GLY A 1 166 ? 4.400 1.533 6.021 1.00 91.44 166 GLY A C 1
ATOM 1250 O O . GLY A 1 166 ? 5.403 2.242 5.958 1.00 91.44 166 GLY A O 1
ATOM 1251 N N . SER A 1 167 ? 4.132 0.757 7.061 1.00 84.69 167 SER A N 1
ATOM 1252 C CA . SER A 1 167 ? 5.009 0.623 8.224 1.00 84.69 167 SER A CA 1
ATOM 1253 C C . SER A 1 167 ? 5.454 -0.819 8.425 1.00 84.69 167 SER A C 1
ATOM 1255 O O . SER A 1 167 ? 4.806 -1.753 7.948 1.00 84.69 167 SER A O 1
ATOM 1257 N N . ASP A 1 168 ? 6.549 -0.991 9.158 1.00 76.19 168 ASP A N 1
ATOM 1258 C CA . ASP A 1 168 ? 7.079 -2.290 9.590 1.00 76.19 168 ASP A CA 1
ATOM 1259 C C . ASP A 1 168 ? 6.180 -3.049 10.578 1.00 76.19 168 ASP A C 1
ATOM 1261 O O . ASP A 1 168 ? 6.409 -4.231 10.807 1.00 76.19 168 ASP A O 1
ATOM 1265 N N . GLY A 1 169 ? 5.171 -2.397 11.157 1.00 68.56 169 GLY A N 1
ATOM 1266 C CA . GLY A 1 169 ? 4.204 -3.022 12.049 1.00 68.56 169 GLY A CA 1
ATOM 1267 C C . GLY A 1 169 ? 3.055 -3.697 11.303 1.00 68.56 169 GLY A C 1
ATOM 1268 O O . GLY A 1 169 ? 2.524 -3.169 10.324 1.00 68.56 169 GLY A O 1
ATOM 1269 N N . ASP A 1 170 ? 2.638 -4.850 11.824 1.00 76.00 170 ASP A N 1
ATOM 1270 C CA . ASP A 1 170 ? 1.372 -5.484 11.466 1.00 76.00 170 ASP A CA 1
ATOM 1271 C C . ASP A 1 170 ? 0.199 -4.660 12.020 1.00 76.00 170 ASP A C 1
ATOM 1273 O O . ASP A 1 170 ? 0.223 -4.204 13.166 1.00 76.00 170 ASP A O 1
ATOM 1277 N N . ALA A 1 171 ? -0.865 -4.525 11.231 1.00 86.62 171 ALA A N 1
ATOM 1278 C CA . ALA A 1 171 ? -2.106 -3.866 11.628 1.00 86.62 171 ALA A CA 1
ATOM 1279 C C . ALA A 1 171 ? -2.907 -4.679 12.673 1.00 86.62 171 ALA A C 1
ATOM 1281 O O . ALA A 1 171 ? -4.033 -4.320 13.006 1.00 86.62 171 ALA A O 1
ATOM 1282 N N . GLY A 1 172 ? -2.344 -5.773 13.193 1.00 88.25 172 GLY A N 1
ATOM 1283 C CA . GLY A 1 172 ? -2.983 -6.734 14.094 1.00 88.25 172 GLY A CA 1
ATOM 1284 C C . GLY A 1 172 ? -3.539 -7.963 13.372 1.00 88.25 172 GLY A C 1
ATOM 1285 O O . GLY A 1 172 ? -4.054 -8.875 14.019 1.00 88.25 172 GLY A O 1
ATOM 1286 N N . PHE A 1 173 ? -3.421 -8.017 12.043 1.00 91.06 173 PHE A N 1
ATOM 1287 C CA . PHE A 1 173 ? -3.850 -9.149 11.241 1.00 91.06 173 PHE A CA 1
ATOM 1288 C C . PHE A 1 173 ? -3.112 -9.204 9.905 1.00 91.06 173 PHE A C 1
ATOM 1290 O O . PHE A 1 173 ? -2.778 -8.204 9.277 1.00 91.06 173 PHE A O 1
ATOM 1297 N N . THR A 1 174 ? -3.035 -10.414 9.366 1.00 92.88 174 THR A N 1
ATOM 1298 C CA . THR A 1 174 ? -2.624 -10.636 7.981 1.00 92.88 174 THR A CA 1
ATOM 1299 C C . THR A 1 174 ? -3.716 -11.369 7.218 1.00 92.88 174 THR A C 1
ATOM 1301 O O . THR A 1 174 ? -4.427 -12.201 7.791 1.00 92.88 174 THR A O 1
ATOM 1304 N N . ILE A 1 175 ? -3.823 -11.124 5.915 1.00 92.25 175 ILE A N 1
ATOM 1305 C CA . ILE A 1 175 ? -4.716 -11.866 5.012 1.00 92.25 175 ILE A CA 1
ATOM 1306 C C . ILE A 1 175 ? -3.907 -12.655 3.979 1.00 92.25 175 ILE A C 1
ATOM 1308 O O . ILE A 1 175 ? -2.792 -12.254 3.650 1.00 92.25 175 ILE A O 1
ATOM 1312 N N . PRO A 1 176 ? -4.409 -13.792 3.468 1.00 91.06 176 PRO A N 1
ATOM 1313 C CA . PRO A 1 176 ? -3.765 -14.470 2.347 1.00 91.06 176 PRO A CA 1
ATOM 1314 C C . PRO A 1 176 ? -3.650 -13.532 1.137 1.00 91.06 176 PRO A C 1
ATOM 1316 O O . PRO A 1 176 ? -4.629 -12.878 0.783 1.00 91.06 176 PRO A O 1
ATOM 1319 N N . GLY A 1 177 ? -2.478 -13.473 0.507 1.00 84.25 177 GLY A N 1
ATOM 1320 C CA . GLY A 1 177 ? -2.325 -12.839 -0.799 1.00 84.25 177 GLY A CA 1
ATOM 1321 C C . GLY A 1 177 ? -2.919 -13.706 -1.907 1.00 84.25 177 GLY A C 1
ATOM 1322 O O . GLY A 1 177 ? -2.940 -14.937 -1.802 1.00 84.25 177 GLY A O 1
ATOM 1323 N N . GLY A 1 178 ? -3.416 -13.073 -2.968 1.00 80.06 178 GLY A N 1
ATOM 1324 C CA . GLY A 1 178 ? -3.861 -13.791 -4.154 1.00 80.06 178 GLY A CA 1
ATOM 1325 C C . GLY A 1 178 ? -2.714 -14.363 -4.979 1.00 80.06 178 GLY A C 1
ATOM 1326 O O . GLY A 1 178 ? -1.531 -14.087 -4.766 1.00 80.06 178 GLY A O 1
ATOM 1327 N N . ALA A 1 179 ? -3.076 -15.203 -5.947 1.00 68.38 179 ALA A N 1
ATOM 1328 C CA . ALA A 1 179 ? -2.113 -15.786 -6.867 1.00 68.38 179 ALA A CA 1
ATOM 1329 C C . ALA A 1 179 ? -1.526 -14.698 -7.778 1.00 68.38 179 ALA A C 1
ATOM 1331 O O . ALA A 1 179 ? -2.263 -13.996 -8.466 1.00 68.38 179 ALA A O 1
ATOM 1332 N N . VAL A 1 180 ? -0.196 -14.606 -7.853 1.00 65.56 180 VAL A N 1
ATOM 1333 C CA . VAL A 1 180 ? 0.474 -13.674 -8.769 1.00 65.56 180 VAL A CA 1
ATOM 1334 C C . VAL A 1 180 ? 0.323 -14.186 -10.204 1.00 65.56 180 VAL A C 1
ATOM 1336 O O . VAL A 1 180 ? 1.134 -14.973 -10.700 1.00 65.56 180 VAL A O 1
ATOM 1339 N N . ALA A 1 181 ? -0.751 -13.780 -10.884 1.00 52.25 181 ALA A N 1
ATOM 1340 C CA . ALA A 1 181 ? -1.041 -14.197 -12.250 1.00 52.25 181 ALA A CA 1
ATOM 1341 C C . ALA A 1 181 ? 0.056 -13.698 -13.211 1.00 52.25 181 ALA A C 1
ATOM 1343 O O . ALA A 1 181 ? 0.071 -12.551 -13.645 1.00 52.25 181 ALA A O 1
ATOM 1344 N N . GLY A 1 182 ? 0.999 -14.580 -13.549 1.00 56.31 182 GLY A N 1
ATOM 1345 C CA . GLY A 1 182 ? 2.061 -14.310 -14.524 1.00 56.31 182 GLY A CA 1
ATOM 1346 C C . GLY A 1 182 ? 3.357 -13.710 -13.965 1.00 56.31 182 GLY A C 1
ATOM 1347 O O . GLY A 1 182 ? 4.293 -13.545 -14.744 1.00 56.31 182 GLY A O 1
ATOM 1348 N N . GLY A 1 183 ? 3.449 -13.437 -12.657 1.00 63.97 183 GLY A N 1
ATOM 1349 C CA . GLY A 1 183 ? 4.713 -13.121 -11.968 1.00 63.97 183 GLY A CA 1
ATOM 1350 C C . GLY A 1 183 ? 5.472 -11.880 -12.456 1.00 63.97 183 GLY A C 1
ATOM 1351 O O . GLY A 1 183 ? 6.667 -11.776 -12.197 1.00 63.97 183 GLY A O 1
ATOM 1352 N N . SER A 1 184 ? 4.833 -10.970 -13.198 1.00 84.94 184 SER A N 1
ATOM 1353 C CA . SER A 1 184 ? 5.501 -9.801 -13.779 1.00 84.94 184 SER A CA 1
ATOM 1354 C C . SER A 1 184 ? 5.095 -8.508 -13.087 1.00 84.94 184 SER A C 1
ATOM 1356 O O . SER A 1 184 ? 3.904 -8.255 -12.930 1.00 84.94 184 SER A O 1
ATOM 1358 N N . TYR A 1 185 ? 6.081 -7.661 -12.801 1.00 93.50 185 TYR A N 1
ATOM 1359 C CA . TYR A 1 185 ? 5.907 -6.362 -12.154 1.00 93.50 185 TYR A CA 1
ATOM 1360 C C . TYR A 1 185 ? 6.457 -5.250 -13.055 1.00 93.50 185 TYR A C 1
ATOM 1362 O O . TYR A 1 185 ? 7.553 -4.753 -12.804 1.00 93.50 185 TYR A O 1
ATOM 1370 N N . PRO A 1 186 ? 5.780 -4.898 -14.166 1.00 94.19 186 PRO A N 1
ATOM 1371 C CA . PRO A 1 186 ? 6.247 -3.818 -15.034 1.00 94.19 186 PRO A CA 1
ATOM 1372 C C . PRO A 1 186 ? 6.415 -2.502 -14.262 1.00 94.19 186 PRO A C 1
ATOM 1374 O O . PRO A 1 186 ? 5.734 -2.271 -13.262 1.00 94.19 186 PRO A O 1
ATOM 1377 N N . VAL A 1 187 ? 7.290 -1.623 -14.756 1.00 96.00 187 VAL A N 1
ATOM 1378 C CA . VAL A 1 187 ? 7.404 -0.245 -14.253 1.00 96.00 187 VAL A CA 1
ATOM 1379 C C . VAL A 1 187 ? 6.022 0.407 -14.220 1.00 96.00 187 VAL A C 1
ATOM 1381 O O . VAL A 1 187 ? 5.263 0.283 -15.183 1.00 96.00 187 VAL A O 1
ATOM 1384 N N . GLY A 1 188 ? 5.697 1.045 -13.098 1.00 96.44 188 GLY A N 1
ATOM 1385 C CA . GLY A 1 188 ? 4.376 1.594 -12.805 1.00 96.44 188 GLY A CA 1
ATOM 1386 C C . GLY A 1 188 ? 3.448 0.652 -12.042 1.00 96.44 188 GLY A C 1
ATOM 1387 O O . GLY A 1 188 ? 2.375 1.081 -11.640 1.00 96.44 188 GLY A O 1
ATOM 1388 N N . SER A 1 189 ? 3.810 -0.611 -11.800 1.00 96.62 189 SER A N 1
ATOM 1389 C CA . SER A 1 189 ? 2.946 -1.510 -11.017 1.00 96.62 189 SER A CA 1
ATOM 1390 C C . SER A 1 189 ? 2.748 -0.981 -9.598 1.00 96.62 189 SER A C 1
ATOM 1392 O O . SER A 1 189 ? 3.728 -0.722 -8.900 1.00 96.62 189 SER A O 1
ATOM 1394 N N . VAL A 1 190 ? 1.490 -0.892 -9.168 1.00 97.12 190 VAL A N 1
ATOM 1395 C CA . VAL A 1 190 ? 1.107 -0.677 -7.768 1.00 97.12 190 VAL A CA 1
ATOM 1396 C C . VAL A 1 190 ? 0.818 -2.048 -7.173 1.00 97.12 190 VAL A C 1
ATOM 1398 O O . VAL A 1 190 ? -0.025 -2.787 -7.690 1.00 97.12 190 VAL A O 1
ATOM 1401 N N . VAL A 1 191 ? 1.538 -2.415 -6.117 1.00 95.75 191 VAL A N 1
ATOM 1402 C CA . VAL A 1 191 ? 1.441 -3.739 -5.498 1.00 95.75 191 VAL A CA 1
ATOM 1403 C C . VAL A 1 191 ? 1.098 -3.643 -4.021 1.00 95.75 191 VAL A C 1
ATOM 1405 O O . VAL A 1 191 ? 1.636 -2.807 -3.298 1.00 95.75 191 VAL A O 1
ATOM 1408 N N . MET A 1 192 ? 0.242 -4.549 -3.559 1.00 95.19 192 MET A N 1
ATOM 1409 C CA . MET A 1 192 ? 0.116 -4.860 -2.145 1.00 95.19 192 MET A CA 1
ATOM 1410 C C . MET A 1 192 ? 1.229 -5.829 -1.759 1.00 95.19 192 MET A C 1
ATOM 1412 O O . MET A 1 192 ? 1.454 -6.862 -2.403 1.00 95.19 192 MET A O 1
ATOM 1416 N N . VAL A 1 193 ? 1.955 -5.480 -0.709 1.00 92.56 193 VAL A N 1
ATOM 1417 C CA . VAL A 1 193 ? 3.149 -6.205 -0.307 1.00 92.56 193 VAL A CA 1
ATOM 1418 C C . VAL A 1 193 ? 2.756 -7.454 0.470 1.00 92.56 193 VAL A C 1
ATOM 1420 O O . VAL A 1 193 ? 1.957 -7.394 1.403 1.00 92.56 193 VAL A O 1
ATOM 1423 N N . ALA A 1 194 ? 3.360 -8.578 0.080 1.00 91.44 194 ALA A N 1
ATOM 1424 C CA . ALA A 1 194 ? 3.252 -9.846 0.777 1.00 91.44 194 ALA A CA 1
ATOM 1425 C C . ALA A 1 194 ? 4.553 -10.220 1.499 1.00 91.44 194 ALA A C 1
ATOM 1427 O O . ALA A 1 194 ? 5.653 -9.785 1.129 1.00 91.44 194 ALA A O 1
ATOM 1428 N N . ASP A 1 195 ? 4.408 -11.024 2.549 1.00 87.44 195 ASP A N 1
ATOM 1429 C CA . ASP A 1 195 ? 5.486 -11.359 3.466 1.00 87.44 195 ASP A CA 1
ATOM 1430 C C . ASP A 1 195 ? 6.184 -12.629 2.993 1.00 87.44 195 ASP A C 1
ATOM 1432 O O . ASP A 1 195 ? 5.805 -13.256 2.005 1.00 87.44 195 ASP A O 1
ATOM 1436 N N . VAL A 1 196 ? 7.175 -13.030 3.783 1.00 85.50 196 VAL A N 1
ATOM 1437 C CA . VAL A 1 196 ? 7.612 -14.413 4.003 1.00 85.50 196 VAL A CA 1
ATOM 1438 C C . VAL A 1 196 ? 6.791 -15.547 3.379 1.00 85.50 196 VAL A C 1
ATOM 1440 O O . VAL A 1 196 ? 7.278 -16.450 2.701 1.00 85.50 196 VAL A O 1
ATOM 1443 N N . THR A 1 197 ? 5.522 -15.526 3.751 1.00 87.25 197 THR A N 1
ATOM 1444 C CA . THR A 1 197 ? 4.548 -16.602 3.637 1.00 87.25 197 THR A CA 1
ATOM 1445 C C . THR A 1 197 ? 3.459 -16.295 2.610 1.00 87.25 197 THR A C 1
ATOM 1447 O O . THR A 1 197 ? 2.514 -17.071 2.473 1.00 87.25 197 THR A O 1
ATOM 1450 N N . GLY A 1 198 ? 3.587 -15.186 1.875 1.00 88.88 198 GLY A N 1
ATOM 1451 C CA . GLY A 1 198 ? 2.603 -14.737 0.894 1.00 88.88 198 GLY A CA 1
ATOM 1452 C C . GLY A 1 198 ? 1.377 -14.067 1.520 1.00 88.88 198 GLY A C 1
ATOM 1453 O O . GLY A 1 198 ? 0.301 -14.100 0.927 1.00 88.88 198 GLY A O 1
ATOM 1454 N N . ARG A 1 199 ? 1.498 -13.496 2.723 1.00 91.69 199 ARG A N 1
ATOM 1455 C CA . ARG A 1 199 ? 0.394 -12.821 3.422 1.00 91.69 199 ARG A CA 1
ATOM 1456 C C . ARG A 1 199 ? 0.552 -11.305 3.392 1.00 91.69 199 ARG A C 1
ATOM 1458 O O . ARG A 1 199 ? 1.667 -10.801 3.459 1.00 91.69 199 ARG A O 1
ATOM 1465 N N . LEU A 1 200 ? -0.567 -10.595 3.291 1.00 92.75 200 LEU A N 1
ATOM 1466 C CA . LEU A 1 200 ? -0.654 -9.137 3.184 1.00 92.75 200 LEU A CA 1
ATOM 1467 C C . LEU A 1 200 ? -0.984 -8.527 4.554 1.00 92.75 200 LEU A C 1
ATOM 1469 O O . LEU A 1 200 ? -1.847 -9.056 5.255 1.00 92.75 200 LEU A O 1
ATOM 1473 N N . TRP A 1 201 ? -0.349 -7.404 4.897 1.00 88.69 201 TRP A N 1
ATOM 1474 C CA . TRP A 1 201 ? -0.610 -6.616 6.122 1.00 88.69 201 TRP A CA 1
ATOM 1475 C C . TRP A 1 201 ? -0.904 -5.134 5.836 1.00 88.69 201 TRP A C 1
ATOM 1477 O O . TRP A 1 201 ? -1.042 -4.337 6.757 1.00 88.69 201 TRP A O 1
ATOM 1487 N N . GLY A 1 202 ? -1.003 -4.754 4.556 1.00 91.50 202 GLY A N 1
ATOM 1488 C CA . GLY A 1 202 ? -1.464 -3.424 4.150 1.00 91.50 202 GLY A CA 1
ATOM 1489 C C . GLY A 1 202 ? -0.382 -2.453 3.686 1.00 91.50 202 GLY A C 1
ATOM 1490 O O . GLY A 1 202 ? -0.705 -1.298 3.444 1.00 91.50 202 GLY A O 1
ATOM 1491 N N . THR A 1 203 ? 0.876 -2.870 3.515 1.00 94.31 203 THR A N 1
ATOM 1492 C CA . THR A 1 203 ? 1.901 -2.012 2.886 1.00 94.31 203 THR A CA 1
ATOM 1493 C C . THR A 1 203 ? 1.759 -2.010 1.364 1.00 94.31 203 THR A C 1
ATOM 1495 O O . THR A 1 203 ? 1.640 -3.071 0.752 1.00 94.31 203 THR A O 1
ATOM 1498 N N . ILE A 1 204 ? 1.830 -0.829 0.749 1.00 96.19 204 ILE A N 1
ATOM 1499 C CA . ILE A 1 204 ? 1.838 -0.648 -0.708 1.00 96.19 204 ILE A CA 1
ATOM 1500 C C . ILE A 1 204 ? 3.277 -0.424 -1.179 1.00 96.19 204 ILE A C 1
ATOM 1502 O O . ILE A 1 204 ? 4.052 0.266 -0.515 1.00 96.19 204 ILE A O 1
ATOM 1506 N N . ALA A 1 205 ? 3.627 -0.968 -2.343 1.00 95.50 205 ALA A N 1
ATOM 1507 C CA . ALA A 1 205 ? 4.826 -0.576 -3.071 1.00 95.50 205 ALA A CA 1
ATOM 1508 C C . ALA A 1 205 ? 4.504 -0.192 -4.523 1.00 95.50 205 ALA A C 1
ATOM 1510 O O . ALA A 1 205 ? 3.566 -0.719 -5.123 1.00 95.50 205 ALA A O 1
ATOM 1511 N N . VAL A 1 206 ? 5.293 0.714 -5.098 1.00 97.25 206 VAL A N 1
ATOM 1512 C CA . VAL A 1 206 ? 5.215 1.115 -6.509 1.00 97.25 206 VAL A CA 1
ATOM 1513 C C . VAL A 1 206 ? 6.538 0.813 -7.196 1.00 97.25 206 VAL A C 1
ATOM 1515 O O . VAL A 1 206 ? 7.602 1.177 -6.695 1.00 97.25 206 VAL A O 1
ATOM 1518 N N . VAL A 1 207 ? 6.476 0.162 -8.357 1.00 96.88 207 VAL A N 1
ATOM 1519 C CA . VAL A 1 207 ? 7.657 -0.136 -9.176 1.00 96.88 207 VAL A CA 1
ATOM 1520 C C . VAL A 1 207 ? 8.075 1.102 -9.960 1.00 96.88 207 VAL A C 1
ATOM 1522 O O . VAL A 1 207 ? 7.390 1.495 -10.901 1.00 96.88 207 VAL A O 1
ATOM 1525 N N . LEU A 1 208 ? 9.207 1.703 -9.594 1.00 96.25 208 LEU A N 1
ATOM 1526 C CA . LEU A 1 208 ? 9.690 2.951 -10.194 1.00 96.25 208 LEU A CA 1
ATOM 1527 C C . LEU A 1 208 ? 10.520 2.722 -11.461 1.00 96.25 208 LEU A C 1
ATOM 1529 O O . LEU A 1 208 ? 10.497 3.552 -12.368 1.00 96.25 208 LEU A O 1
ATOM 1533 N N . ASP A 1 209 ? 11.251 1.608 -11.538 1.00 95.81 209 ASP A N 1
ATOM 1534 C CA . ASP A 1 209 ? 12.156 1.317 -12.650 1.00 95.81 209 ASP A CA 1
ATOM 1535 C C . ASP A 1 209 ? 12.367 -0.193 -12.900 1.00 95.81 209 ASP A C 1
ATOM 1537 O O . ASP A 1 209 ? 11.762 -1.070 -12.273 1.00 95.81 209 ASP A O 1
ATOM 1541 N N . GLU A 1 210 ? 13.225 -0.506 -13.874 1.00 95.44 210 GLU A N 1
ATOM 1542 C CA . GLU A 1 210 ? 13.551 -1.884 -14.260 1.00 95.44 210 GLU A CA 1
ATOM 1543 C C . GLU A 1 210 ? 14.283 -2.664 -13.156 1.00 95.44 210 GLU A C 1
ATOM 1545 O O . GLU A 1 210 ? 14.200 -3.897 -13.122 1.00 95.44 210 GLU A O 1
ATOM 1550 N N . LEU A 1 211 ? 14.991 -1.979 -12.248 1.00 94.62 211 LEU A N 1
ATOM 1551 C CA . LEU A 1 211 ? 15.628 -2.624 -11.103 1.00 94.62 211 LEU A CA 1
ATOM 1552 C C . LEU A 1 211 ? 14.553 -3.119 -10.136 1.00 94.62 211 LEU A C 1
ATOM 1554 O O . LEU A 1 211 ? 14.547 -4.308 -9.819 1.00 94.62 211 LEU A O 1
ATOM 1558 N N . GLY A 1 212 ? 13.602 -2.260 -9.755 1.00 94.38 212 GLY A N 1
ATOM 1559 C CA . GLY A 1 212 ? 12.470 -2.646 -8.906 1.00 94.38 212 GLY A CA 1
ATOM 1560 C C . GLY A 1 212 ? 11.658 -3.793 -9.513 1.00 94.38 212 GLY A C 1
ATOM 1561 O O . GLY A 1 212 ? 11.385 -4.792 -8.847 1.00 94.38 212 GLY A O 1
ATOM 1562 N N . SER A 1 213 ? 11.370 -3.706 -10.815 1.00 94.19 213 SER A N 1
ATOM 1563 C CA . SER A 1 213 ? 10.704 -4.768 -11.586 1.00 94.19 213 SER A CA 1
ATOM 1564 C C . SER A 1 213 ? 11.454 -6.099 -11.502 1.00 94.19 213 SER A C 1
ATOM 1566 O O . SER A 1 213 ? 10.854 -7.151 -11.268 1.00 94.19 213 SER A O 1
ATOM 1568 N N . THR A 1 214 ? 12.777 -6.066 -11.674 1.00 93.69 214 THR A N 1
ATOM 1569 C CA . THR A 1 214 ? 13.625 -7.262 -11.607 1.00 93.69 214 THR A CA 1
ATOM 1570 C C . THR A 1 214 ? 13.666 -7.837 -10.195 1.00 93.69 214 THR A C 1
ATOM 1572 O O . THR A 1 214 ? 13.606 -9.053 -10.038 1.00 93.69 214 THR A O 1
ATOM 1575 N N . LEU A 1 215 ? 13.739 -6.986 -9.170 1.00 91.56 215 LEU A N 1
ATOM 1576 C CA . LEU A 1 215 ? 13.791 -7.411 -7.772 1.00 91.56 215 LEU A CA 1
ATOM 1577 C C . LEU A 1 215 ? 12.513 -8.139 -7.354 1.00 91.56 215 LEU A C 1
ATOM 1579 O O . LEU A 1 215 ? 12.601 -9.234 -6.803 1.00 91.56 215 LEU A O 1
ATOM 1583 N N . LEU A 1 216 ? 11.336 -7.599 -7.683 1.00 91.75 216 LEU A N 1
ATOM 1584 C CA . LEU A 1 216 ? 10.071 -8.274 -7.368 1.00 91.75 216 LEU A CA 1
ATOM 1585 C C . LEU A 1 216 ? 9.894 -9.586 -8.150 1.00 91.75 216 LEU A C 1
ATOM 1587 O O . LEU A 1 216 ? 9.248 -10.512 -7.667 1.00 91.75 216 LEU A O 1
ATOM 1591 N N . GLN A 1 217 ? 10.496 -9.709 -9.337 1.00 90.44 217 GLN A N 1
ATOM 1592 C CA . GLN A 1 217 ? 10.475 -10.955 -10.115 1.00 90.44 217 GLN A CA 1
ATOM 1593 C C . GLN A 1 217 ? 11.313 -12.085 -9.496 1.00 90.44 217 GLN A C 1
ATOM 1595 O O . GLN A 1 217 ? 11.090 -13.246 -9.842 1.00 90.44 217 GLN A O 1
ATOM 1600 N N . VAL A 1 218 ? 12.266 -11.783 -8.605 1.00 89.00 218 VAL A N 1
ATOM 1601 C CA . VAL A 1 218 ? 13.064 -12.816 -7.917 1.00 89.00 218 VAL A CA 1
ATOM 1602 C C . VAL A 1 218 ? 12.196 -13.640 -6.964 1.00 89.00 218 VAL A C 1
ATOM 1604 O O . VAL A 1 218 ? 12.375 -14.854 -6.881 1.00 89.00 218 VAL A O 1
ATOM 1607 N N . ASP A 1 219 ? 11.248 -12.994 -6.284 1.00 85.44 219 ASP A N 1
ATOM 1608 C CA . ASP A 1 219 ? 10.284 -13.626 -5.379 1.00 85.44 219 ASP A CA 1
ATOM 1609 C C . ASP A 1 219 ? 8.870 -13.102 -5.692 1.00 85.44 219 ASP A C 1
ATOM 1611 O O . ASP A 1 219 ? 8.410 -12.127 -5.087 1.00 85.44 219 ASP A O 1
ATOM 1615 N N . PRO A 1 220 ? 8.176 -13.683 -6.693 1.00 89.56 220 PRO A N 1
ATOM 1616 C CA . PRO A 1 220 ? 6.924 -13.144 -7.199 1.00 89.56 220 PRO A CA 1
ATOM 1617 C C . PRO A 1 220 ? 5.751 -13.498 -6.276 1.00 89.56 220 PRO A C 1
ATOM 1619 O O . PRO A 1 220 ? 4.932 -14.360 -6.592 1.00 89.56 220 PRO A O 1
ATOM 1622 N N . ARG A 1 221 ? 5.668 -12.797 -5.145 1.00 89.94 221 ARG A N 1
ATOM 1623 C CA . ARG A 1 221 ? 4.630 -12.969 -4.114 1.00 89.94 221 ARG A CA 1
ATOM 1624 C C . ARG A 1 221 ? 3.731 -11.752 -3.897 1.00 89.94 221 ARG A C 1
ATOM 1626 O O . ARG A 1 221 ? 2.701 -11.866 -3.244 1.00 89.94 221 ARG A O 1
ATOM 1633 N N . HIS A 1 222 ? 4.142 -10.586 -4.385 1.00 92.75 222 HIS A N 1
ATOM 1634 C CA . HIS A 1 222 ? 3.415 -9.335 -4.204 1.00 92.75 222 HIS A CA 1
ATOM 1635 C C . HIS A 1 222 ? 2.201 -9.301 -5.136 1.00 92.75 222 HIS A C 1
ATOM 1637 O O . HIS A 1 222 ? 2.261 -9.759 -6.277 1.00 92.75 222 HIS A O 1
ATOM 1643 N N . VAL A 1 223 ? 1.087 -8.763 -4.656 1.00 94.94 223 VAL A N 1
ATOM 1644 C CA . VAL A 1 223 ? -0.169 -8.771 -5.411 1.00 94.94 223 VAL A CA 1
ATOM 1645 C C . VAL A 1 223 ? -0.286 -7.461 -6.171 1.00 94.94 223 VAL A C 1
ATOM 1647 O O . VAL A 1 223 ? -0.306 -6.400 -5.556 1.00 94.94 223 VAL A O 1
ATOM 1650 N N . VAL A 1 224 ? -0.348 -7.512 -7.502 1.00 95.25 224 VAL A N 1
ATOM 1651 C CA . VAL A 1 224 ? -0.580 -6.311 -8.316 1.00 95.25 224 VAL A CA 1
ATOM 1652 C C . VAL A 1 224 ? -2.029 -5.880 -8.136 1.00 95.25 224 VAL A C 1
ATOM 1654 O O . VAL A 1 224 ? -2.939 -6.657 -8.403 1.00 95.25 224 VAL A O 1
ATOM 1657 N N . ILE A 1 225 ? -2.223 -4.641 -7.696 1.00 95.75 225 ILE A N 1
ATOM 1658 C CA . ILE A 1 225 ? -3.542 -4.046 -7.461 1.00 95.75 225 ILE A CA 1
ATOM 1659 C C 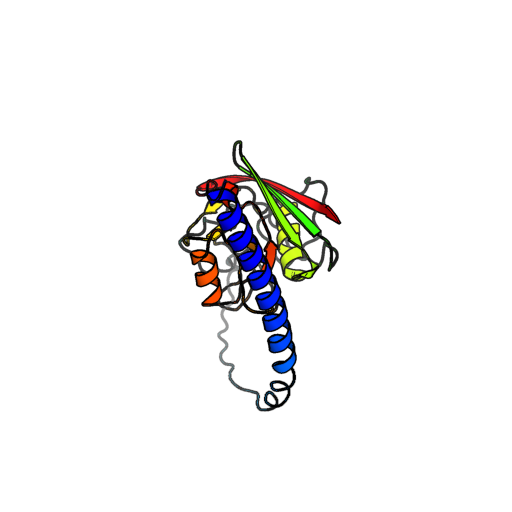. ILE A 1 225 ? -3.796 -2.836 -8.351 1.00 95.75 225 ILE A C 1
ATOM 1661 O O . ILE A 1 225 ? -4.874 -2.275 -8.290 1.00 95.75 225 ILE A O 1
ATOM 1665 N N . GLY A 1 226 ? -2.838 -2.412 -9.175 1.00 95.88 226 GLY A N 1
ATOM 1666 C CA . GLY A 1 226 ? -3.043 -1.295 -10.088 1.00 95.88 226 GLY A CA 1
ATOM 1667 C C . GLY A 1 226 ? -1.803 -0.942 -10.891 1.00 95.88 226 GLY A C 1
ATOM 1668 O O . GLY A 1 226 ? -0.786 -1.643 -10.874 1.00 95.88 226 GLY A O 1
ATOM 1669 N N . THR A 1 227 ? -1.884 0.152 -11.640 1.00 95.88 227 THR A N 1
ATOM 1670 C CA . THR A 1 227 ? -0.767 0.674 -12.435 1.00 95.88 227 THR A CA 1
ATOM 1671 C C . THR A 1 227 ? -0.834 2.195 -12.479 1.00 95.88 227 THR A C 1
ATOM 1673 O O . THR A 1 227 ? -1.906 2.754 -12.681 1.00 95.88 227 THR A O 1
ATOM 1676 N N . VAL A 1 228 ? 0.310 2.853 -12.305 1.00 95.69 228 VAL A N 1
ATOM 1677 C CA . VAL A 1 228 ? 0.487 4.301 -12.432 1.00 95.69 228 VAL A CA 1
ATOM 1678 C C . VAL A 1 228 ? 1.392 4.612 -13.624 1.00 95.69 228 VAL A C 1
ATOM 1680 O O . VAL A 1 228 ? 2.450 4.006 -13.790 1.00 95.69 228 VAL A O 1
ATOM 1683 N N . ASP A 1 229 ? 0.968 5.553 -14.465 1.00 91.31 229 ASP A N 1
ATOM 1684 C CA . ASP A 1 229 ? 1.700 5.914 -15.685 1.00 91.31 229 ASP A CA 1
ATOM 1685 C C . ASP A 1 229 ? 2.855 6.894 -15.416 1.00 91.31 229 ASP A C 1
ATOM 1687 O O . ASP A 1 229 ? 3.902 6.822 -16.060 1.00 91.31 229 ASP A O 1
ATOM 1691 N N . ASP A 1 230 ? 2.675 7.816 -14.467 1.00 89.69 230 ASP A N 1
ATOM 1692 C CA . ASP A 1 230 ? 3.636 8.879 -14.156 1.00 89.69 230 ASP A CA 1
ATOM 1693 C C . ASP A 1 230 ? 4.507 8.523 -12.943 1.00 89.69 230 ASP A C 1
ATOM 1695 O O . ASP A 1 230 ? 4.387 9.097 -11.865 1.00 89.69 230 ASP A O 1
ATOM 1699 N N . VAL A 1 231 ? 5.392 7.538 -13.104 1.00 92.69 231 VAL A N 1
ATOM 1700 C CA . VAL A 1 231 ? 6.339 7.142 -12.042 1.00 92.69 231 VAL A CA 1
ATOM 1701 C C . VAL A 1 231 ? 7.412 8.199 -11.757 1.00 92.69 231 VAL A C 1
ATOM 1703 O O . VAL A 1 231 ? 8.003 8.196 -10.677 1.00 92.69 231 VAL A O 1
ATOM 1706 N N . GLU A 1 232 ? 7.677 9.115 -12.696 1.00 87.81 232 GLU A N 1
ATOM 1707 C CA . GLU A 1 232 ? 8.711 10.147 -12.537 1.00 87.81 232 GLU A CA 1
ATOM 1708 C C . GLU A 1 232 ? 8.344 11.150 -11.437 1.00 87.81 232 GLU A C 1
ATOM 1710 O O . GLU A 1 232 ? 9.217 11.556 -10.666 1.00 87.81 232 GLU A O 1
ATOM 1715 N N . SER A 1 233 ? 7.061 11.504 -11.311 1.00 87.38 233 SER A N 1
ATOM 1716 C CA . SER A 1 233 ? 6.589 12.380 -10.231 1.00 87.38 233 SER A CA 1
ATOM 1717 C C . SER A 1 233 ? 6.646 11.721 -8.849 1.00 87.38 233 SER A C 1
ATOM 1719 O O . SER A 1 233 ? 6.718 12.424 -7.841 1.00 87.38 233 SER A O 1
ATOM 1721 N N . LEU A 1 234 ? 6.700 10.386 -8.792 1.00 89.50 234 LEU A N 1
ATOM 1722 C CA . LEU A 1 234 ? 6.781 9.622 -7.547 1.00 89.50 234 LEU A CA 1
ATOM 1723 C C . LEU A 1 234 ? 8.212 9.484 -7.013 1.00 89.50 234 LEU A C 1
ATOM 1725 O O . LEU A 1 234 ? 8.413 9.379 -5.804 1.00 89.50 234 LEU A O 1
ATOM 1729 N N . ALA A 1 235 ? 9.220 9.516 -7.888 1.00 81.19 235 ALA A N 1
ATOM 1730 C CA . ALA A 1 235 ? 10.619 9.297 -7.510 1.00 81.19 235 ALA A CA 1
ATOM 1731 C C . ALA A 1 235 ? 11.162 10.343 -6.512 1.00 81.19 235 ALA A C 1
ATOM 1733 O O . ALA A 1 235 ? 12.105 10.065 -5.775 1.00 81.19 235 ALA A O 1
ATOM 1734 N N . GLY A 1 236 ? 10.566 11.540 -6.471 1.00 84.62 236 GLY A N 1
ATOM 1735 C CA . GLY A 1 236 ? 10.938 12.616 -5.547 1.00 84.62 236 GLY A CA 1
ATOM 1736 C C . GLY A 1 236 ? 10.275 12.552 -4.168 1.00 84.62 236 GLY A C 1
ATOM 1737 O O . GLY A 1 236 ? 10.509 13.448 -3.362 1.00 84.62 236 GLY A O 1
ATOM 1738 N N . LEU A 1 237 ? 9.437 11.545 -3.901 1.00 89.12 237 LEU A N 1
ATOM 1739 C CA . LEU A 1 237 ? 8.641 11.449 -2.670 1.00 89.12 237 LEU A CA 1
ATOM 1740 C C . LEU A 1 237 ? 9.325 10.669 -1.543 1.00 89.12 237 LEU A C 1
ATOM 1742 O O . LEU A 1 237 ? 8.749 10.534 -0.466 1.00 89.12 237 LEU A O 1
ATOM 1746 N N . ALA A 1 238 ? 10.530 10.143 -1.772 1.00 87.19 238 ALA A N 1
ATOM 1747 C CA . ALA A 1 238 ? 11.297 9.483 -0.722 1.00 87.19 238 ALA A CA 1
ATOM 1748 C C . ALA A 1 238 ? 11.481 10.417 0.489 1.00 87.19 238 ALA A C 1
ATOM 1750 O O . ALA A 1 238 ? 11.679 11.623 0.338 1.00 87.19 238 ALA A O 1
ATOM 1751 N N . ASP A 1 239 ? 11.379 9.845 1.686 1.00 88.62 239 ASP A N 1
ATOM 1752 C CA . ASP A 1 239 ? 11.438 10.499 2.997 1.00 88.62 239 ASP A CA 1
ATOM 1753 C C . ASP A 1 239 ? 10.261 11.432 3.332 1.00 88.62 239 ASP A C 1
ATOM 1755 O O . ASP A 1 239 ? 10.150 11.902 4.472 1.00 88.62 239 ASP A O 1
ATOM 1759 N N . ALA A 1 240 ? 9.344 11.667 2.389 1.00 92.38 240 ALA A N 1
ATOM 1760 C CA . ALA A 1 240 ? 8.159 12.483 2.605 1.00 92.38 240 ALA A CA 1
ATOM 1761 C C . ALA A 1 240 ? 7.168 11.767 3.542 1.00 92.38 240 ALA A C 1
ATOM 1763 O O . ALA A 1 240 ? 7.004 10.552 3.492 1.00 92.38 240 ALA A O 1
ATOM 1764 N N . THR A 1 241 ? 6.502 12.506 4.430 1.00 94.88 241 THR A N 1
ATOM 1765 C CA . THR A 1 241 ? 5.498 11.938 5.351 1.00 94.88 241 THR A CA 1
ATOM 1766 C C . THR A 1 241 ? 4.100 12.206 4.821 1.00 94.88 241 THR A C 1
ATOM 1768 O O . THR A 1 241 ? 3.762 13.359 4.549 1.00 94.88 241 THR A O 1
ATOM 1771 N N . VAL A 1 242 ? 3.279 11.169 4.680 1.00 95.56 242 VAL A N 1
ATOM 1772 C CA . VAL A 1 242 ? 1.880 11.319 4.261 1.00 95.56 242 VAL A CA 1
ATOM 1773 C C . VAL A 1 242 ? 1.125 12.113 5.327 1.00 95.56 242 VAL A C 1
ATOM 1775 O O . VAL A 1 242 ? 1.063 11.710 6.488 1.00 95.56 242 VAL A O 1
ATOM 1778 N N . THR A 1 243 ? 0.550 13.249 4.949 1.00 95.31 243 THR A N 1
ATOM 1779 C CA . THR A 1 243 ? -0.251 14.100 5.840 1.00 95.31 243 THR A CA 1
ATOM 1780 C C . THR A 1 243 ? -1.744 13.848 5.701 1.00 95.31 243 THR A C 1
ATOM 1782 O O . THR A 1 243 ? -2.481 14.047 6.660 1.00 95.31 243 THR A O 1
ATOM 1785 N N . GLU A 1 244 ? -2.182 13.417 4.521 1.00 95.56 244 GLU A N 1
ATOM 1786 C CA . GLU A 1 244 ? -3.580 13.118 4.223 1.00 95.56 244 GLU A CA 1
ATOM 1787 C C . GLU A 1 244 ? -3.643 11.980 3.207 1.00 95.56 244 GLU A C 1
ATOM 1789 O O . GLU A 1 244 ? -2.803 11.896 2.304 1.00 95.56 244 GLU A O 1
ATOM 1794 N N . VAL A 1 245 ? -4.641 11.112 3.352 1.00 95.94 245 VAL A N 1
ATOM 1795 C CA . VAL A 1 245 ? -4.969 10.088 2.361 1.00 95.94 245 VAL A CA 1
ATOM 1796 C C . VAL A 1 245 ? -6.480 10.017 2.166 1.00 95.94 245 VAL A C 1
ATOM 1798 O O . VAL A 1 245 ? -7.250 10.139 3.116 1.00 95.94 245 VAL A O 1
ATOM 1801 N N . SER A 1 246 ? -6.913 9.801 0.929 1.00 95.38 246 SER A N 1
ATOM 1802 C CA . SER A 1 246 ? -8.315 9.553 0.591 1.00 95.38 246 SER A CA 1
ATOM 1803 C C . SER A 1 246 ? -8.430 8.494 -0.500 1.00 95.38 246 SER A C 1
ATOM 1805 O O . SER A 1 246 ? -7.500 8.287 -1.277 1.00 95.38 246 SER A O 1
ATOM 1807 N N . ALA A 1 247 ? -9.575 7.818 -0.562 1.00 96.56 247 ALA A N 1
ATOM 1808 C CA . ALA A 1 247 ? -9.898 6.869 -1.619 1.00 96.56 247 ALA A CA 1
ATOM 1809 C C . ALA A 1 247 ? -11.208 7.282 -2.290 1.00 96.56 247 ALA A C 1
ATOM 1811 O O . ALA A 1 247 ? -12.209 7.509 -1.612 1.00 96.56 247 ALA A O 1
ATOM 1812 N N . THR A 1 248 ? -11.207 7.370 -3.619 1.00 95.62 248 THR A N 1
ATOM 1813 C CA . THR A 1 248 ? -12.400 7.730 -4.402 1.00 95.62 248 THR A CA 1
ATOM 1814 C C . THR A 1 248 ? -12.672 6.653 -5.442 1.00 95.62 248 THR A C 1
ATOM 1816 O O . THR A 1 248 ? -11.757 6.255 -6.150 1.00 95.62 248 THR A O 1
ATOM 1819 N N . SER A 1 249 ? -13.912 6.166 -5.538 1.00 93.12 249 SER A N 1
ATOM 1820 C CA . SER A 1 249 ? -14.315 5.244 -6.610 1.00 93.12 249 SER A CA 1
ATOM 1821 C C . SER A 1 249 ? -14.363 5.973 -7.958 1.00 93.12 249 SER A C 1
ATOM 1823 O O . SER A 1 249 ? -14.859 7.099 -8.034 1.00 93.12 249 SER A O 1
ATOM 1825 N N . THR A 1 250 ? -13.847 5.340 -9.012 1.00 88.44 250 THR A N 1
ATOM 1826 C CA . THR A 1 250 ? -13.706 5.931 -10.355 1.00 88.44 250 THR A CA 1
ATOM 1827 C C . THR A 1 250 ? -14.547 5.250 -11.438 1.00 88.44 250 THR A C 1
ATOM 1829 O O . THR A 1 250 ? -14.628 5.777 -12.551 1.00 88.44 250 THR A O 1
ATOM 1832 N N . GLY A 1 251 ? -15.219 4.137 -11.123 1.00 69.94 251 GLY A N 1
ATOM 1833 C CA . GLY A 1 251 ? -16.038 3.365 -12.062 1.00 69.94 251 GLY A CA 1
ATOM 1834 C C . GLY A 1 251 ? -16.695 2.156 -11.421 1.00 69.94 251 GLY A C 1
ATOM 1835 O O . GLY A 1 251 ? -16.048 1.537 -10.545 1.00 69.94 251 GLY A O 1
#

Foldseek 3Di:
DVVVVVVVVVVVVVVVVVVVVVVVVVVVVVVPPVPPVPPPPDDDDDDDDDDDDDDDDDDDPPQPCQDFDPFFAAQDDWDEDPDADEQFDQVLPAGQAQAYQDDHDQNDDQAWKKWKWFDFDPDIDTQIFGSVQPVRLSSLQQSNLSSVPQAQTAWACSDPQKIKGHGRGANNDKAAADDLVPLFQPQFFWWFDADPVLIGRHMIMGGLDPRSRVVCSVPSSIGGGGGDDCSVSVVPRHRTGTHHIHMDIDD